Protein AF-A0A2L2WXS7-F1 (afdb_monomer)

Structure (mmCIF, N/CA/C/O backbone):
data_AF-A0A2L2WXS7-F1
#
_entry.id   AF-A0A2L2WXS7-F1
#
loop_
_atom_site.group_PDB
_atom_site.id
_atom_site.type_symbol
_atom_site.label_atom_id
_atom_site.label_alt_id
_atom_site.label_comp_id
_atom_site.label_asym_id
_atom_site.label_entity_id
_atom_site.label_seq_id
_atom_site.pdbx_PDB_ins_code
_atom_site.Cartn_x
_atom_site.Cartn_y
_atom_site.Cartn_z
_atom_site.occupancy
_atom_site.B_iso_or_equiv
_atom_site.auth_seq_id
_atom_site.auth_comp_id
_atom_site.auth_asym_id
_atom_site.auth_atom_id
_atom_site.pdbx_PDB_model_num
ATOM 1 N N . SER A 1 1 ? -1.461 52.275 8.601 1.00 84.50 1 SER A N 1
ATOM 2 C CA . SER A 1 1 ? -0.611 53.035 7.666 1.00 84.50 1 SER A CA 1
ATOM 3 C C . SER A 1 1 ? -0.226 52.176 6.477 1.00 84.50 1 SER A C 1
ATOM 5 O O . SER A 1 1 ? -0.317 50.954 6.578 1.00 84.50 1 SER A O 1
ATOM 7 N N . LEU A 1 2 ? 0.173 52.799 5.366 1.00 85.69 2 LEU A N 1
ATOM 8 C CA . LEU A 1 2 ? 0.589 52.115 4.136 1.00 85.69 2 LEU A CA 1
ATOM 9 C C . LEU A 1 2 ? 1.758 51.145 4.378 1.00 85.69 2 LEU A C 1
ATOM 11 O O . LEU A 1 2 ? 1.776 50.058 3.807 1.00 85.69 2 LEU A O 1
ATOM 15 N N . GLU A 1 3 ? 2.682 51.483 5.282 1.00 87.94 3 GLU A N 1
ATOM 16 C CA . GLU A 1 3 ? 3.842 50.640 5.587 1.00 87.94 3 GLU A CA 1
ATOM 17 C C . GLU A 1 3 ? 3.427 49.289 6.181 1.00 87.94 3 GLU A C 1
ATOM 19 O O . GLU A 1 3 ? 3.963 48.252 5.804 1.00 87.94 3 GLU A O 1
ATOM 24 N N . SER A 1 4 ? 2.410 49.271 7.051 1.00 86.81 4 SER A N 1
ATOM 25 C CA . SER A 1 4 ? 1.896 48.025 7.635 1.00 86.81 4 SER A CA 1
ATOM 26 C C . SER A 1 4 ? 1.285 47.099 6.584 1.00 86.81 4 SER A C 1
ATOM 28 O O . SER A 1 4 ? 1.380 45.882 6.725 1.00 86.81 4 SER A O 1
ATOM 30 N N . LEU A 1 5 ? 0.667 47.658 5.537 1.00 90.88 5 LEU A N 1
ATOM 31 C CA . LEU A 1 5 ? 0.127 46.873 4.429 1.00 90.88 5 LEU A CA 1
ATOM 32 C C . LEU A 1 5 ? 1.261 46.296 3.574 1.00 90.88 5 LEU A C 1
ATOM 34 O O . LEU A 1 5 ? 1.226 45.120 3.228 1.00 90.88 5 LEU A O 1
ATOM 38 N N . MET A 1 6 ? 2.295 47.091 3.286 1.00 91.25 6 MET A N 1
ATOM 39 C CA . MET A 1 6 ? 3.469 46.616 2.550 1.00 91.25 6 MET A CA 1
ATOM 40 C C . MET A 1 6 ? 4.210 45.499 3.295 1.00 91.25 6 MET A C 1
ATOM 42 O O . MET A 1 6 ? 4.543 44.484 2.687 1.00 91.25 6 MET A O 1
ATOM 46 N N . PHE A 1 7 ? 4.416 45.638 4.608 1.00 93.12 7 PHE A N 1
ATOM 47 C CA . PHE A 1 7 ? 5.035 44.582 5.413 1.00 93.12 7 PHE A CA 1
ATOM 48 C C . PHE A 1 7 ? 4.185 43.314 5.459 1.00 93.12 7 PHE A C 1
ATOM 50 O O . PHE A 1 7 ? 4.733 42.217 5.375 1.00 93.12 7 PHE A O 1
ATOM 57 N N . TYR A 1 8 ? 2.857 43.447 5.518 1.00 94.94 8 TYR A N 1
ATOM 58 C CA . TYR A 1 8 ? 1.959 42.297 5.457 1.00 94.94 8 TYR A CA 1
ATOM 59 C C . TYR A 1 8 ? 2.051 41.555 4.116 1.00 94.94 8 TYR A C 1
ATOM 61 O O . TYR A 1 8 ? 2.125 40.326 4.099 1.00 94.94 8 TYR A O 1
ATOM 69 N N . VAL A 1 9 ? 2.100 42.283 2.994 1.00 94.44 9 VAL A N 1
ATOM 70 C CA . VAL A 1 9 ? 2.246 41.683 1.656 1.00 94.44 9 VAL A CA 1
ATOM 71 C C . VAL A 1 9 ? 3.575 40.937 1.540 1.00 94.44 9 VAL A C 1
ATOM 73 O O . VAL A 1 9 ? 3.582 39.776 1.140 1.00 94.44 9 VAL A O 1
ATOM 76 N N . VAL A 1 10 ? 4.687 41.556 1.950 1.00 95.62 10 VAL A N 1
ATOM 77 C CA . VAL A 1 10 ? 6.013 40.916 1.904 1.00 95.62 10 VAL A CA 1
ATOM 78 C C . VAL A 1 10 ? 6.057 39.670 2.792 1.00 95.62 10 VAL A C 1
ATOM 80 O O . VAL A 1 10 ? 6.507 38.621 2.336 1.00 95.62 10 VAL A O 1
ATOM 83 N N . ALA A 1 11 ? 5.535 39.745 4.020 1.00 95.31 11 ALA A N 1
ATOM 84 C CA . ALA A 1 11 ? 5.454 38.593 4.918 1.00 95.31 11 ALA A CA 1
ATOM 85 C C . ALA A 1 11 ? 4.599 37.458 4.327 1.00 95.31 11 ALA A C 1
ATOM 87 O O . ALA A 1 11 ? 4.988 36.295 4.399 1.00 95.31 11 ALA A O 1
ATOM 88 N N . SER A 1 12 ? 3.478 37.791 3.679 1.00 93.88 12 SER A N 1
ATOM 89 C CA . SER A 1 12 ? 2.612 36.807 3.016 1.00 93.88 12 SER A CA 1
ATOM 90 C C . SER A 1 12 ? 3.307 36.135 1.826 1.00 93.88 12 SER A C 1
ATOM 92 O O . SER A 1 12 ? 3.167 34.929 1.640 1.00 93.88 12 SER A O 1
ATOM 94 N N . CYS A 1 13 ? 4.092 36.881 1.040 1.00 96.38 13 CYS A N 1
ATOM 95 C CA . CYS A 1 13 ? 4.891 36.316 -0.050 1.00 96.38 13 CYS A CA 1
ATOM 96 C C . CYS A 1 13 ? 5.991 35.375 0.463 1.00 96.38 13 C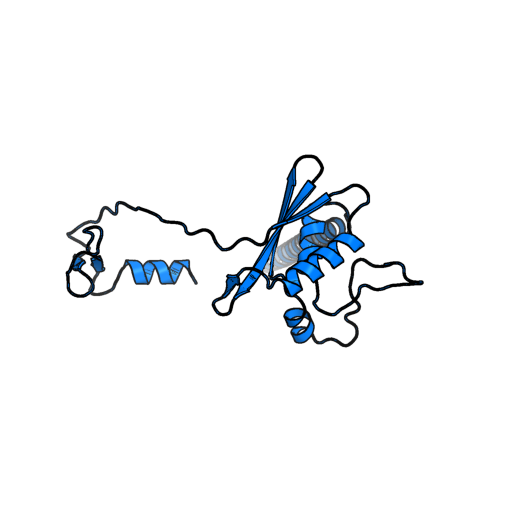YS A C 1
ATOM 98 O O . CYS A 1 13 ? 6.198 34.317 -0.128 1.00 96.38 13 CYS A O 1
ATOM 100 N N . ILE A 1 14 ? 6.672 35.737 1.558 1.00 96.56 14 ILE A N 1
ATOM 101 C CA . ILE A 1 14 ? 7.695 34.885 2.187 1.00 96.56 14 ILE A CA 1
ATOM 102 C C . ILE A 1 14 ? 7.056 33.594 2.705 1.00 96.56 14 ILE A C 1
ATOM 104 O O . ILE A 1 14 ? 7.530 32.509 2.385 1.00 96.56 14 ILE A O 1
ATOM 108 N N . TRP A 1 15 ? 5.930 33.699 3.412 1.00 97.44 15 TRP A N 1
ATOM 109 C CA . TRP A 1 15 ? 5.196 32.532 3.898 1.00 97.44 15 TRP A CA 1
ATOM 110 C C . TRP A 1 15 ? 4.725 31.616 2.759 1.00 97.44 15 TRP A C 1
ATOM 112 O O . TRP A 1 15 ? 4.844 30.396 2.848 1.00 97.44 15 TRP A O 1
ATOM 122 N N . LEU A 1 16 ? 4.226 32.186 1.655 1.00 97.12 16 LEU A N 1
ATOM 123 C CA . LEU A 1 16 ? 3.826 31.404 0.483 1.00 97.12 16 LEU A CA 1
ATOM 124 C C . LEU A 1 16 ? 5.017 30.655 -0.135 1.00 97.12 16 LEU A C 1
ATOM 126 O O . LEU A 1 16 ? 4.869 29.502 -0.538 1.00 97.12 16 LEU A O 1
ATOM 130 N N . LEU A 1 17 ? 6.192 31.288 -0.195 1.00 96.81 17 LEU A N 1
ATOM 131 C CA . LEU A 1 17 ? 7.416 30.658 -0.687 1.00 96.81 17 LEU A CA 1
ATOM 132 C C . LEU A 1 17 ? 7.857 29.499 0.221 1.00 96.81 17 LEU A C 1
ATOM 134 O O . LEU A 1 17 ? 8.188 28.430 -0.286 1.00 96.81 17 LEU A O 1
ATOM 138 N N . GLU A 1 18 ? 7.810 29.680 1.543 1.00 96.75 18 GLU A N 1
ATOM 139 C CA . GLU A 1 18 ? 8.075 28.607 2.513 1.00 96.75 18 GLU A CA 1
ATOM 140 C C . GLU A 1 18 ? 7.119 27.428 2.300 1.00 96.75 18 GLU A C 1
ATOM 142 O O . GLU A 1 18 ? 7.561 26.286 2.188 1.00 96.75 18 GLU A O 1
ATOM 147 N N . LYS A 1 19 ? 5.819 27.699 2.122 1.00 97.31 19 LYS A N 1
ATOM 148 C CA . LYS A 1 19 ? 4.820 26.658 1.841 1.00 97.31 19 LYS A CA 1
ATOM 149 C C . LYS A 1 19 ? 5.062 25.932 0.520 1.00 97.31 19 LYS A C 1
ATOM 151 O O . LYS A 1 19 ? 4.820 24.728 0.433 1.00 97.31 19 LYS A O 1
ATOM 156 N N . LEU A 1 20 ? 5.546 26.633 -0.504 1.00 96.69 20 LEU A N 1
ATOM 157 C CA . LEU A 1 20 ? 5.909 26.013 -1.777 1.00 96.69 20 LEU A CA 1
ATOM 158 C C . LEU A 1 20 ? 7.118 25.080 -1.619 1.00 96.69 20 LEU A C 1
ATOM 160 O O . LEU A 1 20 ? 7.126 2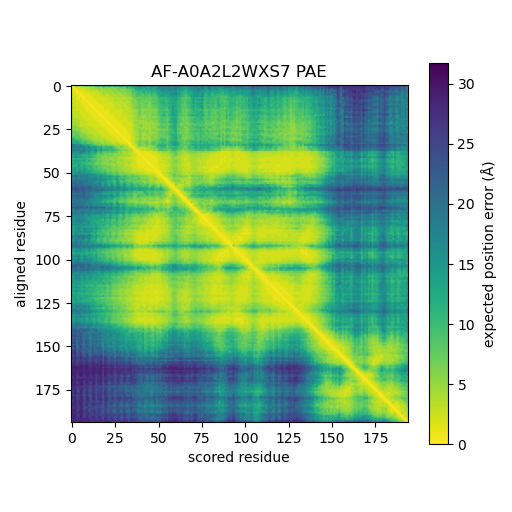4.000 -2.207 1.00 96.69 20 LEU A O 1
ATOM 164 N N . PHE A 1 21 ? 8.114 25.462 -0.813 1.00 96.88 21 PHE A N 1
ATOM 165 C CA . PHE A 1 21 ? 9.270 24.610 -0.527 1.00 96.88 21 PHE A CA 1
ATOM 166 C C . PHE A 1 21 ? 8.916 23.397 0.332 1.00 96.88 21 PHE A C 1
ATOM 168 O O . PHE A 1 21 ? 9.389 22.305 0.018 1.00 96.88 21 PHE A O 1
ATOM 175 N N . ASP A 1 22 ? 8.057 23.560 1.345 1.00 95.44 22 ASP A N 1
ATOM 176 C CA . ASP A 1 22 ? 7.503 22.442 2.120 1.00 95.44 22 ASP A CA 1
ATOM 177 C C . ASP A 1 22 ? 6.866 21.418 1.167 1.00 95.44 22 ASP A C 1
ATOM 179 O O . ASP A 1 22 ? 7.228 20.241 1.165 1.00 95.44 22 ASP A O 1
ATOM 183 N N . ARG A 1 23 ? 5.995 21.892 0.265 1.00 95.50 23 ARG A N 1
ATOM 184 C CA . ARG A 1 23 ? 5.326 21.035 -0.718 1.00 95.50 23 ARG A CA 1
ATOM 185 C C . ARG A 1 23 ? 6.297 20.395 -1.708 1.00 95.50 23 ARG A C 1
ATOM 187 O O . ARG A 1 23 ? 6.165 19.217 -2.023 1.00 95.50 23 ARG A O 1
ATOM 194 N N . HIS A 1 24 ? 7.271 21.146 -2.215 1.00 95.38 24 HIS A N 1
ATOM 195 C CA . HIS A 1 24 ? 8.266 20.595 -3.132 1.00 95.38 24 HIS A CA 1
ATOM 196 C C . HIS A 1 24 ? 9.089 19.491 -2.463 1.00 95.38 24 HIS A C 1
ATOM 198 O O . HIS A 1 24 ? 9.350 18.458 -3.077 1.00 95.38 24 HIS A O 1
ATOM 204 N N . ARG A 1 25 ? 9.467 19.685 -1.195 1.00 95.56 25 ARG A N 1
ATOM 205 C CA . ARG A 1 25 ? 10.166 18.669 -0.414 1.00 95.56 25 ARG A CA 1
ATOM 206 C C . ARG A 1 25 ? 9.308 17.418 -0.246 1.00 95.56 25 ARG A C 1
ATOM 208 O O . ARG A 1 25 ? 9.809 16.333 -0.515 1.00 95.56 25 ARG A O 1
ATOM 215 N N . GLU A 1 26 ? 8.031 17.566 0.103 1.00 94.19 26 GLU A N 1
ATOM 216 C CA . GLU A 1 26 ? 7.087 16.440 0.168 1.00 94.19 26 GLU A CA 1
ATOM 217 C C . GLU A 1 26 ? 6.990 15.689 -1.171 1.00 94.19 26 GLU A C 1
ATOM 219 O O . GLU A 1 26 ? 7.022 14.460 -1.198 1.00 94.19 26 GLU A O 1
ATOM 224 N N . GLU A 1 27 ? 6.917 16.405 -2.298 1.00 92.12 27 GLU A N 1
ATOM 225 C CA . GLU A 1 27 ? 6.867 15.797 -3.633 1.00 92.12 27 GLU A CA 1
ATOM 226 C C . GLU A 1 27 ? 8.163 15.052 -3.991 1.00 92.12 27 GLU A C 1
ATOM 228 O O . GLU A 1 27 ? 8.111 13.973 -4.588 1.00 92.12 27 GLU A O 1
ATOM 233 N N . VAL A 1 28 ? 9.326 15.608 -3.641 1.00 92.25 28 VAL A N 1
ATOM 234 C CA . VAL A 1 28 ? 10.631 14.967 -3.857 1.00 92.25 28 VAL A CA 1
ATOM 235 C C . VAL A 1 28 ? 10.772 13.731 -2.981 1.00 92.25 28 VAL A C 1
ATOM 237 O O . VAL A 1 28 ? 11.127 12.672 -3.501 1.00 92.25 28 VAL A O 1
ATOM 240 N N . ASP A 1 29 ? 10.442 13.840 -1.694 1.00 88.25 29 ASP A N 1
ATOM 241 C CA . ASP A 1 29 ? 10.475 12.720 -0.761 1.00 88.25 29 ASP A CA 1
ATOM 242 C C . ASP A 1 29 ? 9.559 11.608 -1.273 1.00 88.25 29 ASP A C 1
ATOM 244 O O . ASP A 1 29 ? 10.035 10.493 -1.452 1.00 88.25 29 ASP A O 1
ATOM 248 N N . ALA A 1 30 ? 8.314 11.913 -1.667 1.00 84.44 30 ALA A N 1
ATOM 249 C CA . ALA A 1 30 ? 7.379 10.942 -2.242 1.00 84.44 30 ALA A CA 1
ATOM 250 C C . ALA A 1 30 ? 7.914 10.255 -3.513 1.00 84.44 30 ALA A C 1
ATOM 252 O O . ALA A 1 30 ? 7.716 9.050 -3.693 1.00 84.44 30 ALA A O 1
ATOM 253 N N . ARG A 1 31 ? 8.613 10.987 -4.392 1.00 83.25 31 ARG A N 1
ATOM 254 C CA . ARG A 1 31 ? 9.248 10.415 -5.593 1.00 83.25 31 ARG A CA 1
ATOM 255 C C . ARG A 1 31 ? 10.414 9.501 -5.240 1.00 83.25 31 ARG A C 1
ATOM 257 O O . ARG A 1 31 ? 10.479 8.398 -5.772 1.00 83.25 31 ARG A O 1
ATOM 264 N N . ILE A 1 32 ? 11.307 9.921 -4.344 1.00 83.31 32 ILE A N 1
ATOM 265 C CA . ILE A 1 32 ? 12.421 9.088 -3.854 1.00 83.31 32 ILE A CA 1
ATOM 266 C C . ILE A 1 32 ? 11.869 7.806 -3.233 1.00 83.31 32 ILE A C 1
ATOM 268 O O . ILE A 1 32 ? 12.353 6.704 -3.490 1.00 83.31 32 ILE A O 1
ATOM 272 N N . ASP A 1 33 ? 10.809 7.955 -2.455 1.00 75.25 33 ASP A N 1
ATOM 273 C CA . ASP A 1 33 ? 10.139 6.868 -1.779 1.00 75.25 33 ASP A CA 1
ATOM 274 C C . ASP A 1 33 ? 9.425 5.916 -2.744 1.00 75.25 33 ASP A C 1
ATOM 276 O O . ASP A 1 33 ? 9.315 4.729 -2.442 1.00 75.25 33 ASP A O 1
ATOM 280 N N . ALA A 1 34 ? 8.926 6.398 -3.882 1.00 74.31 34 ALA A N 1
ATOM 281 C CA . ALA A 1 34 ? 8.393 5.558 -4.956 1.00 74.31 34 ALA A CA 1
ATOM 282 C C . ALA A 1 34 ? 9.506 4.860 -5.759 1.00 74.31 34 ALA A C 1
ATOM 284 O O . ALA A 1 34 ? 9.307 3.750 -6.249 1.00 74.31 34 ALA A O 1
ATOM 285 N N . LEU A 1 35 ? 10.675 5.497 -5.866 1.00 72.81 35 LEU A N 1
ATOM 286 C CA . LEU A 1 35 ? 11.845 4.985 -6.578 1.00 72.81 35 LEU A CA 1
ATOM 287 C C . LEU A 1 35 ? 12.644 3.953 -5.786 1.00 72.81 35 LEU A C 1
ATOM 289 O O . LEU A 1 35 ? 13.532 3.347 -6.372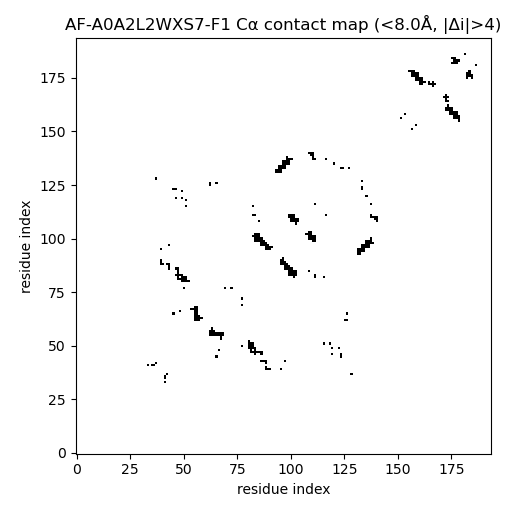 1.00 72.81 35 LEU A O 1
ATOM 293 N N . ARG A 1 36 ? 12.382 3.751 -4.488 1.00 78.44 36 ARG A N 1
ATOM 294 C CA . ARG A 1 36 ? 13.072 2.728 -3.691 1.00 78.44 36 ARG A CA 1
ATOM 295 C C . ARG A 1 36 ? 12.419 1.356 -3.929 1.00 78.44 36 ARG A C 1
ATOM 297 O O . ARG A 1 36 ? 11.370 1.089 -3.326 1.00 78.44 36 ARG A O 1
ATOM 304 N N . PRO A 1 37 ? 13.005 0.479 -4.771 1.00 78.88 37 PRO A N 1
ATOM 305 C CA . PRO A 1 37 ? 12.510 -0.883 -4.911 1.00 78.88 37 PRO A CA 1
ATOM 306 C C . PRO A 1 37 ? 12.707 -1.652 -3.598 1.00 78.88 37 PRO A C 1
ATOM 308 O O . PRO A 1 37 ? 13.395 -1.189 -2.684 1.00 78.88 37 PRO A O 1
ATOM 311 N N . HIS A 1 38 ? 12.101 -2.835 -3.505 1.00 81.31 38 HIS A N 1
ATOM 312 C CA . HIS A 1 38 ? 12.337 -3.784 -2.405 1.00 81.31 38 HIS A CA 1
ATOM 313 C C . HIS A 1 38 ? 11.831 -3.326 -1.028 1.00 81.31 38 HIS A C 1
ATOM 315 O O . HIS A 1 38 ? 12.240 -3.851 0.003 1.00 81.31 38 HIS A O 1
ATOM 321 N N . THR A 1 39 ? 10.919 -2.352 -0.982 1.00 87.69 39 THR A N 1
ATOM 322 C CA . THR A 1 39 ? 10.217 -1.977 0.253 1.00 87.69 39 THR A CA 1
ATOM 323 C C . THR A 1 39 ? 8.830 -2.612 0.309 1.00 87.69 39 THR A C 1
ATOM 325 O O . THR A 1 39 ? 8.207 -2.869 -0.721 1.00 87.69 39 THR A O 1
ATOM 328 N N . LEU A 1 40 ? 8.277 -2.798 1.512 1.00 90.25 40 LEU A N 1
ATOM 329 C CA . LEU A 1 40 ? 6.887 -3.249 1.674 1.00 90.25 40 LEU A CA 1
ATOM 330 C C . LEU A 1 40 ? 5.895 -2.337 0.943 1.00 90.25 40 LEU A C 1
ATOM 332 O O . LEU A 1 40 ? 4.971 -2.812 0.283 1.00 90.25 40 LEU A O 1
ATOM 336 N N . ARG A 1 41 ? 6.118 -1.019 0.997 1.00 89.31 41 ARG A N 1
ATOM 337 C CA . ARG A 1 41 ? 5.289 -0.041 0.283 1.00 89.31 41 ARG A CA 1
ATOM 338 C C . ARG A 1 41 ? 5.403 -0.189 -1.234 1.00 89.31 41 ARG A C 1
ATOM 340 O O . ARG A 1 41 ? 4.399 -0.036 -1.929 1.00 89.31 41 ARG A O 1
ATOM 347 N N . TRP A 1 42 ? 6.586 -0.520 -1.750 1.00 90.12 42 TRP A N 1
ATOM 348 C CA . TRP A 1 42 ? 6.765 -0.850 -3.163 1.00 90.12 42 TRP A CA 1
ATOM 349 C C . TRP A 1 42 ? 5.932 -2.080 -3.554 1.00 90.12 42 TRP A C 1
ATOM 351 O O . TRP A 1 42 ? 5.140 -1.985 -4.491 1.00 90.12 42 TRP A O 1
ATOM 361 N N . TYR A 1 43 ? 5.980 -3.171 -2.776 1.00 91.88 43 TYR A N 1
ATOM 362 C CA . TYR A 1 43 ? 5.139 -4.357 -3.015 1.00 91.88 43 TYR A CA 1
ATOM 363 C C . TYR A 1 43 ? 3.640 -4.022 -3.021 1.00 91.88 43 TYR A C 1
ATOM 365 O O . TYR A 1 43 ? 2.917 -4.459 -3.918 1.00 91.88 43 TYR A O 1
ATOM 373 N N . VAL A 1 44 ? 3.167 -3.195 -2.080 1.00 92.69 44 VAL A N 1
ATOM 374 C CA . VAL A 1 44 ? 1.772 -2.710 -2.056 1.00 92.69 44 VAL A CA 1
ATOM 375 C C . VAL A 1 44 ? 1.439 -1.924 -3.324 1.00 92.69 44 VAL A C 1
ATOM 377 O O . VAL A 1 44 ? 0.424 -2.186 -3.965 1.00 92.69 44 VAL A O 1
ATOM 380 N N . THR A 1 45 ? 2.310 -0.997 -3.722 1.00 90.69 45 THR A N 1
ATOM 381 C CA . THR A 1 45 ? 2.089 -0.124 -4.884 1.00 90.69 45 THR A CA 1
ATOM 382 C C . THR A 1 45 ? 2.003 -0.937 -6.174 1.00 90.69 45 THR A C 1
ATOM 384 O O . THR A 1 45 ? 1.115 -0.704 -6.992 1.00 90.69 45 THR A O 1
ATOM 387 N N . LYS A 1 46 ? 2.870 -1.942 -6.338 1.00 90.50 46 LYS A N 1
ATOM 388 C CA . LYS A 1 46 ? 2.837 -2.852 -7.490 1.00 90.50 46 LYS A CA 1
ATOM 389 C C . LYS A 1 46 ? 1.614 -3.759 -7.489 1.00 90.50 46 LYS A C 1
ATOM 391 O O . LYS A 1 46 ? 0.985 -3.933 -8.526 1.00 90.50 46 LYS A O 1
ATOM 396 N N . THR A 1 47 ? 1.212 -4.245 -6.317 1.00 92.56 47 THR A N 1
ATOM 397 C CA . THR A 1 47 ? -0.021 -5.029 -6.163 1.00 92.56 47 THR A CA 1
ATOM 398 C C . THR A 1 47 ? -1.256 -4.214 -6.571 1.00 92.56 47 THR A C 1
ATOM 400 O O . THR A 1 47 ? -2.109 -4.727 -7.289 1.00 92.56 47 THR A O 1
ATOM 403 N N . LEU A 1 48 ? -1.341 -2.936 -6.181 1.00 91.94 48 LEU A N 1
ATOM 404 C CA . LEU A 1 48 ? -2.428 -2.025 -6.581 1.00 91.94 48 LEU A CA 1
ATOM 405 C C . LEU A 1 48 ? -2.376 -1.640 -8.066 1.00 91.94 48 LEU A C 1
ATOM 407 O O . LEU A 1 48 ? -3.406 -1.355 -8.676 1.00 91.94 48 LEU A O 1
ATOM 411 N N . ALA A 1 49 ? -1.180 -1.620 -8.655 1.00 90.12 49 ALA A N 1
ATOM 412 C CA . ALA A 1 49 ? -0.985 -1.322 -10.068 1.00 90.12 49 ALA A CA 1
ATOM 413 C C . ALA A 1 49 ? -1.341 -2.496 -10.994 1.00 90.12 49 ALA A C 1
ATOM 415 O O . ALA A 1 49 ? -1.395 -2.290 -12.205 1.00 90.12 49 ALA A O 1
ATOM 416 N N . TYR A 1 50 ? -1.584 -3.698 -10.457 1.00 91.19 50 TYR A N 1
ATOM 417 C CA . TYR A 1 50 ? -1.940 -4.878 -11.241 1.00 91.19 50 TYR A CA 1
ATOM 418 C C . TYR A 1 50 ? -3.178 -4.628 -12.108 1.00 91.19 50 TYR A C 1
ATOM 420 O O . TYR A 1 50 ? -4.248 -4.288 -11.597 1.00 91.19 50 TYR A O 1
ATOM 428 N N . MET A 1 51 ? -3.031 -4.838 -13.418 1.00 88.62 51 MET A N 1
ATOM 429 C CA . MET A 1 51 ? -4.106 -4.695 -14.394 1.00 88.62 51 MET A CA 1
ATOM 430 C C . MET A 1 51 ? -4.427 -6.036 -15.048 1.00 88.62 51 MET A C 1
ATOM 432 O O . MET A 1 51 ? -3.554 -6.687 -15.622 1.00 88.62 51 MET A O 1
ATOM 436 N N . ARG A 1 52 ? -5.698 -6.451 -14.991 1.00 85.56 52 ARG A N 1
ATOM 437 C CA . ARG A 1 52 ? -6.136 -7.725 -15.577 1.00 85.56 52 ARG A CA 1
ATOM 438 C C . ARG A 1 52 ? -5.989 -7.700 -17.100 1.00 85.56 52 ARG A C 1
ATOM 440 O O . ARG A 1 52 ? -6.447 -6.770 -17.759 1.00 85.56 52 ARG A O 1
ATOM 447 N N . GLY A 1 53 ? -5.409 -8.767 -17.656 1.00 81.00 53 GLY A N 1
ATOM 448 C CA . GLY A 1 53 ? -5.301 -8.967 -19.107 1.00 81.00 53 GLY A CA 1
ATOM 449 C C . GLY A 1 53 ? -4.318 -8.024 -19.806 1.00 81.00 53 GLY A C 1
ATOM 450 O O . GLY A 1 53 ? -4.396 -7.863 -21.023 1.00 81.00 53 GLY A O 1
ATOM 451 N N . LYS A 1 54 ? -3.427 -7.378 -19.049 1.00 82.06 54 LYS A N 1
ATOM 452 C CA . LYS A 1 54 ? -2.317 -6.589 -19.576 1.00 82.06 54 LYS A CA 1
ATOM 453 C C . LYS A 1 54 ? -1.011 -7.262 -19.198 1.00 82.06 54 LYS A C 1
ATOM 455 O O . LYS A 1 54 ? -0.859 -7.721 -18.069 1.00 82.06 54 LYS A O 1
ATOM 460 N N . ASP A 1 55 ? -0.086 -7.274 -20.143 1.00 78.81 55 ASP A N 1
ATOM 461 C CA . ASP A 1 55 ? 1.264 -7.763 -19.918 1.00 78.81 55 ASP A CA 1
ATOM 462 C C . ASP A 1 55 ? 2.186 -6.598 -19.566 1.00 78.81 55 ASP A C 1
ATOM 464 O O . ASP A 1 55 ? 1.960 -5.447 -19.954 1.00 78.81 55 ASP A O 1
ATOM 468 N N . LEU A 1 56 ? 3.225 -6.907 -18.796 1.00 82.19 56 LEU A N 1
ATOM 469 C CA . LEU A 1 56 ? 4.305 -5.966 -18.535 1.00 82.19 56 LEU A CA 1
ATOM 470 C C . LEU A 1 56 ? 5.090 -5.694 -19.815 1.00 82.19 56 LEU A C 1
ATOM 472 O O . LEU A 1 56 ? 5.100 -6.506 -20.739 1.00 82.19 56 LEU A O 1
ATOM 476 N N . ILE A 1 57 ? 5.780 -4.555 -19.856 1.00 80.88 57 ILE A N 1
ATOM 477 C CA . ILE A 1 57 ? 6.630 -4.228 -20.999 1.00 80.88 57 ILE A CA 1
ATOM 478 C C . ILE A 1 57 ? 7.789 -5.226 -21.038 1.00 80.88 57 ILE A C 1
ATOM 480 O O . ILE A 1 57 ? 8.647 -5.269 -20.147 1.00 80.88 57 ILE A O 1
ATOM 484 N N . MET A 1 58 ? 7.781 -6.038 -22.090 1.00 80.19 58 MET A N 1
ATOM 485 C CA . MET A 1 58 ? 8.791 -7.044 -22.365 1.00 80.19 58 MET A CA 1
ATOM 486 C C . MET A 1 58 ? 9.677 -6.597 -23.524 1.00 80.19 58 MET A C 1
ATOM 488 O O . MET A 1 58 ? 9.179 -6.143 -24.553 1.00 80.19 58 MET A O 1
ATOM 492 N N . THR A 1 59 ? 10.980 -6.809 -23.376 1.00 75.88 59 THR A N 1
ATOM 493 C CA . THR A 1 59 ? 11.955 -6.730 -24.470 1.00 75.88 59 THR A CA 1
ATOM 494 C C . THR A 1 59 ? 12.666 -8.072 -24.525 1.00 75.88 59 THR A C 1
ATOM 496 O O . THR A 1 59 ? 13.104 -8.581 -23.495 1.00 75.88 59 THR A O 1
ATOM 499 N N . ASP A 1 60 ? 12.732 -8.682 -25.709 1.00 72.81 60 ASP A N 1
ATOM 500 C CA . ASP A 1 60 ? 13.383 -9.982 -25.933 1.00 72.81 60 ASP A CA 1
ATOM 501 C C . ASP A 1 60 ? 12.870 -11.122 -25.026 1.00 72.81 60 ASP A C 1
ATOM 503 O O . ASP A 1 60 ? 13.607 -12.030 -24.647 1.00 72.81 60 ASP A O 1
ATOM 507 N N . GLY A 1 61 ? 11.583 -11.081 -24.658 1.00 69.19 61 GLY A N 1
ATOM 508 C CA . GLY A 1 61 ? 10.949 -12.078 -23.783 1.00 69.19 61 GLY A CA 1
ATOM 509 C C . GLY A 1 61 ? 11.297 -11.937 -22.297 1.00 69.19 61 GLY A C 1
ATOM 510 O O . GLY A 1 61 ? 10.861 -12.756 -21.487 1.00 69.19 61 GLY A O 1
ATOM 511 N N . VAL A 1 62 ? 12.046 -10.896 -21.926 1.00 69.75 62 VAL A N 1
ATOM 512 C CA . VAL A 1 62 ? 12.373 -10.550 -20.542 1.00 69.75 62 VAL A CA 1
ATOM 513 C C . VAL A 1 62 ? 11.539 -9.345 -20.122 1.00 69.75 62 VAL A C 1
ATOM 515 O O . VAL A 1 62 ? 11.362 -8.395 -20.883 1.00 69.75 62 VAL A O 1
ATOM 518 N N . VAL A 1 63 ? 11.015 -9.376 -18.897 1.00 74.06 63 VAL A N 1
ATOM 519 C CA . VAL A 1 63 ? 10.327 -8.227 -18.297 1.00 74.06 63 VAL A CA 1
ATOM 520 C C . VAL A 1 63 ? 11.361 -7.131 -18.044 1.00 74.06 63 VAL A C 1
ATOM 522 O O . VAL A 1 63 ? 12.241 -7.292 -17.202 1.00 74.06 63 VAL A O 1
ATOM 525 N N . VAL A 1 64 ? 11.273 -6.030 -18.793 1.00 72.38 64 VAL A N 1
ATOM 526 C CA . VAL A 1 64 ? 12.215 -4.900 -18.687 1.00 72.38 64 VAL A CA 1
ATOM 527 C C . VAL A 1 64 ? 11.684 -3.812 -17.765 1.00 72.38 64 VAL A C 1
ATOM 529 O O . VAL A 1 64 ? 12.464 -3.062 -17.180 1.00 72.38 64 VAL A O 1
ATOM 532 N N . ALA A 1 65 ? 10.363 -3.739 -17.604 1.00 75.88 65 ALA A N 1
ATOM 533 C CA . ALA A 1 65 ? 9.726 -2.753 -16.754 1.00 75.88 65 ALA A CA 1
ATOM 534 C C . ALA A 1 65 ? 8.728 -3.376 -15.779 1.00 75.88 65 ALA A C 1
ATOM 536 O O . ALA A 1 65 ? 8.006 -4.320 -16.090 1.00 75.88 65 ALA A O 1
ATOM 537 N N . ASP A 1 66 ? 8.638 -2.760 -14.606 1.00 72.06 66 ASP A N 1
ATOM 538 C CA . ASP A 1 66 ? 7.692 -3.078 -13.539 1.00 72.06 66 ASP A CA 1
ATOM 539 C C . ASP A 1 66 ? 6.395 -2.240 -13.640 1.00 72.06 66 ASP A C 1
ATOM 541 O O . ASP A 1 66 ? 5.687 -2.038 -12.644 1.00 72.06 66 ASP A O 1
ATOM 545 N N . TYR A 1 67 ? 6.104 -1.718 -14.836 1.00 78.56 67 TYR A N 1
ATOM 546 C CA . TYR A 1 67 ? 4.914 -0.943 -15.173 1.00 78.56 67 TYR A CA 1
ATOM 547 C C . TYR A 1 67 ? 4.315 -1.398 -16.508 1.00 78.56 67 TYR A C 1
ATOM 549 O O . TYR A 1 67 ? 4.959 -2.063 -17.321 1.00 78.56 67 TYR A O 1
ATOM 557 N N . TYR A 1 68 ? 3.050 -1.043 -16.708 1.00 81.56 68 TYR A N 1
ATOM 558 C CA . TYR A 1 68 ? 2.285 -1.367 -17.905 1.00 81.56 68 TYR A CA 1
ATOM 559 C C . TYR A 1 68 ? 2.308 -0.206 -18.890 1.00 81.56 68 TYR A C 1
ATOM 561 O O . TYR A 1 68 ? 2.319 0.957 -18.479 1.00 81.56 68 TYR A O 1
ATOM 569 N N . ASP A 1 69 ? 2.223 -0.522 -20.178 1.00 78.44 69 ASP A N 1
ATOM 570 C CA . ASP A 1 69 ? 1.955 0.488 -21.191 1.00 78.44 69 ASP A CA 1
ATOM 571 C C . ASP A 1 69 ? 0.483 0.927 -21.117 1.00 78.44 69 ASP A C 1
ATOM 573 O O . ASP A 1 69 ? -0.442 0.155 -21.383 1.00 78.44 69 ASP A O 1
ATOM 577 N N . THR A 1 70 ? 0.270 2.174 -20.700 1.00 78.56 70 THR A N 1
ATOM 578 C CA . THR A 1 70 ? -1.046 2.821 -20.646 1.00 78.56 70 THR A CA 1
ATOM 579 C C . THR A 1 70 ? -1.264 3.794 -21.803 1.00 78.56 70 THR A C 1
ATOM 581 O O . THR A 1 70 ? -2.284 4.491 -21.823 1.00 78.56 70 THR A O 1
ATOM 584 N N . SER A 1 71 ? -0.346 3.858 -22.776 1.00 70.69 71 SER A N 1
ATOM 585 C CA . SER A 1 71 ? -0.495 4.723 -23.942 1.00 70.69 71 SER A CA 1
ATOM 586 C C . SER A 1 71 ? -1.721 4.286 -24.761 1.00 70.69 71 SER A C 1
ATOM 588 O O . SER A 1 71 ? -1.780 3.209 -25.345 1.00 70.69 71 SER A O 1
ATOM 590 N N . GLY A 1 72 ? -2.777 5.104 -24.719 1.00 72.69 72 GLY A N 1
ATOM 591 C CA . GLY A 1 72 ? -4.050 4.835 -25.400 1.00 72.69 72 GLY A CA 1
ATOM 592 C C . GLY A 1 72 ? -5.198 4.331 -24.517 1.00 72.69 72 GLY A C 1
ATOM 593 O O . GLY A 1 72 ? -6.276 4.073 -25.048 1.00 72.69 72 GLY A O 1
ATOM 594 N N . MET A 1 73 ? -5.023 4.218 -23.195 1.00 80.69 73 MET A N 1
ATOM 595 C CA . MET A 1 73 ? -6.134 3.934 -22.272 1.00 80.69 73 MET A CA 1
ATOM 596 C C . MET A 1 73 ? -6.675 5.221 -21.650 1.00 80.69 73 MET A C 1
ATOM 598 O O . MET A 1 73 ? -5.917 6.125 -21.300 1.00 80.69 73 MET A O 1
ATOM 602 N N . THR A 1 74 ? -7.995 5.297 -21.475 1.00 86.12 74 THR A N 1
ATOM 603 C CA . THR A 1 74 ? -8.593 6.362 -20.663 1.00 86.12 74 THR A CA 1
ATOM 604 C C . THR A 1 74 ? -8.381 6.069 -19.177 1.00 86.12 74 THR A C 1
ATOM 606 O O . THR A 1 74 ? -8.242 4.910 -18.778 1.00 86.12 74 THR A O 1
ATOM 609 N N . GLU A 1 75 ? -8.399 7.098 -18.326 1.00 82.81 75 GLU A N 1
ATOM 610 C CA . GLU A 1 75 ? -8.294 6.915 -16.868 1.00 82.81 75 GLU A CA 1
ATOM 611 C C . GLU A 1 75 ? -9.376 5.967 -16.325 1.00 82.81 75 GLU A C 1
ATOM 613 O O . GLU A 1 75 ? -9.111 5.149 -15.444 1.00 82.81 75 GLU A O 1
ATOM 618 N N . ALA A 1 76 ? -10.579 6.010 -16.907 1.00 83.19 76 ALA A N 1
ATOM 619 C CA . ALA A 1 76 ? -11.678 5.123 -16.544 1.00 83.19 76 ALA A CA 1
ATOM 620 C C . ALA A 1 76 ? -11.394 3.651 -16.889 1.00 83.19 76 ALA A C 1
ATOM 622 O O . ALA A 1 76 ? -11.792 2.756 -16.142 1.00 83.19 76 ALA A O 1
ATOM 623 N N . ASP A 1 77 ? -10.702 3.385 -17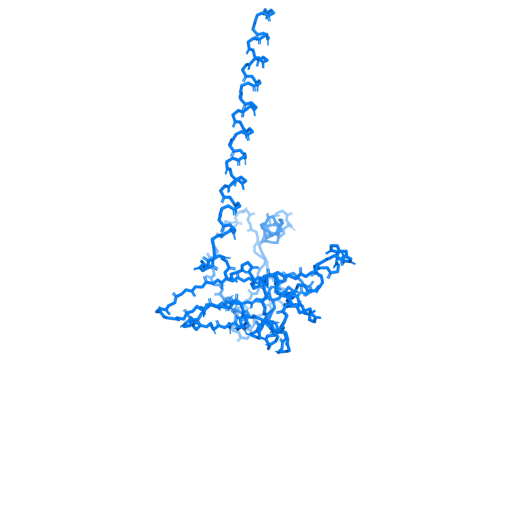.997 1.00 83.38 77 ASP A N 1
ATOM 624 C CA . ASP A 1 77 ? -10.343 2.023 -18.400 1.00 83.38 77 ASP A CA 1
ATOM 625 C C . ASP A 1 77 ? -9.199 1.468 -17.550 1.00 83.38 77 ASP A C 1
ATOM 627 O O . ASP A 1 77 ? -9.220 0.293 -17.187 1.00 83.38 77 ASP A O 1
ATOM 631 N N . ILE A 1 78 ? -8.243 2.320 -17.164 1.00 84.12 78 ILE A N 1
ATOM 632 C CA . ILE A 1 78 ? -7.172 1.963 -16.223 1.00 84.12 78 ILE A CA 1
ATOM 633 C C . ILE A 1 78 ? -7.776 1.590 -14.867 1.00 84.12 78 ILE A C 1
ATOM 635 O O . ILE A 1 78 ? -7.428 0.562 -14.285 1.00 84.12 78 ILE A O 1
ATOM 639 N N . GLU A 1 79 ? -8.721 2.389 -14.373 1.00 84.50 79 GLU A N 1
ATOM 640 C CA . GLU A 1 79 ? -9.346 2.143 -13.075 1.00 84.50 79 GLU A CA 1
ATOM 641 C C . GLU A 1 79 ? -10.197 0.865 -1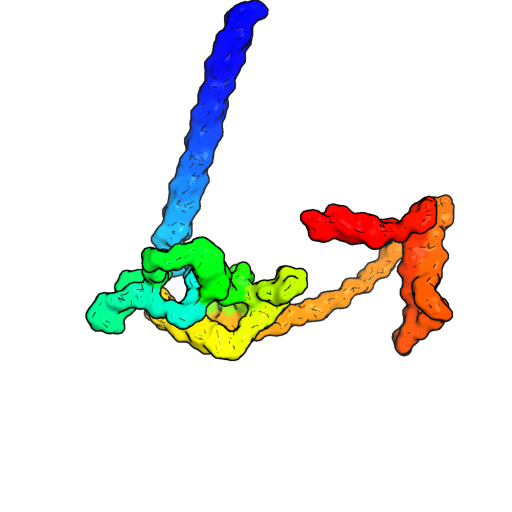3.064 1.00 84.50 79 GLU A C 1
ATOM 643 O O . GLU A 1 79 ? -10.226 0.158 -12.053 1.00 84.50 79 GLU A O 1
ATOM 648 N N . LYS A 1 80 ? -10.836 0.523 -14.191 1.00 84.19 80 LYS A N 1
ATOM 649 C CA . LYS A 1 80 ? -11.536 -0.760 -14.377 1.00 84.19 80 LYS A CA 1
ATOM 650 C C . LYS A 1 80 ? -10.578 -1.943 -14.497 1.00 84.19 80 LYS A C 1
ATOM 652 O O . LYS A 1 80 ? -10.896 -3.024 -14.011 1.00 84.19 80 LYS A O 1
ATOM 657 N N . ALA A 1 81 ? -9.429 -1.754 -15.142 1.00 85.94 81 ALA A N 1
ATOM 658 C CA . ALA A 1 81 ? -8.427 -2.803 -15.298 1.00 85.94 81 ALA A CA 1
ATOM 659 C C . ALA A 1 81 ? -7.726 -3.133 -13.970 1.00 85.94 81 ALA A C 1
ATOM 661 O O . ALA A 1 81 ? -7.340 -4.284 -13.757 1.00 85.94 81 ALA A O 1
ATOM 662 N N . ARG A 1 82 ? -7.590 -2.149 -13.067 1.00 90.00 82 ARG A N 1
ATOM 663 C CA . ARG A 1 82 ? -7.044 -2.331 -11.713 1.00 90.00 82 ARG A CA 1
ATOM 664 C C . ARG A 1 82 ? -8.017 -3.080 -10.809 1.00 90.00 82 ARG A C 1
ATOM 666 O O . ARG A 1 82 ? -8.934 -2.486 -10.240 1.00 90.00 82 ARG A O 1
ATOM 673 N N . VAL A 1 83 ? -7.779 -4.376 -10.641 1.00 90.06 83 VAL A N 1
ATOM 674 C CA . VAL A 1 83 ? -8.661 -5.259 -9.860 1.00 90.06 83 VAL A CA 1
ATOM 675 C C . VAL A 1 83 ? -8.477 -5.079 -8.351 1.00 90.06 83 VAL A C 1
ATOM 677 O O . VAL A 1 83 ? -9.451 -5.080 -7.597 1.00 90.06 83 VAL A O 1
ATOM 680 N N . VAL A 1 84 ? -7.236 -4.910 -7.891 1.00 91.56 84 VAL A N 1
ATOM 681 C CA . VAL A 1 84 ? -6.931 -4.756 -6.463 1.00 91.56 84 VAL A CA 1
ATOM 682 C C . VAL A 1 84 ? -7.196 -3.311 -6.048 1.00 91.56 84 VAL A C 1
ATOM 684 O O . VAL A 1 84 ? -6.608 -2.388 -6.606 1.00 91.56 84 VAL A O 1
ATOM 687 N N . LYS A 1 85 ? -8.064 -3.107 -5.051 1.00 92.00 85 LYS A N 1
ATOM 688 C CA . LYS A 1 85 ? -8.368 -1.769 -4.506 1.00 92.00 85 LYS A CA 1
ATOM 689 C C . LYS A 1 85 ? -7.774 -1.545 -3.126 1.00 92.00 85 LYS A C 1
ATOM 691 O O . LYS A 1 85 ? -7.440 -0.418 -2.780 1.00 92.00 85 LYS A O 1
ATOM 696 N N . TYR A 1 86 ? -7.600 -2.620 -2.369 1.00 91.81 86 TYR A N 1
ATOM 697 C CA . TYR A 1 86 ? -6.990 -2.588 -1.051 1.00 91.81 86 TYR A CA 1
ATOM 698 C C . TYR A 1 86 ? -5.844 -3.588 -1.019 1.00 91.81 86 TYR A C 1
ATOM 700 O O . TYR A 1 86 ? -6.015 -4.743 -1.412 1.00 91.81 86 TYR A O 1
ATOM 708 N N . ALA A 1 87 ? -4.681 -3.139 -0.555 1.00 93.44 87 ALA A N 1
ATOM 709 C CA . ALA A 1 87 ? -3.516 -3.986 -0.377 1.00 93.44 87 ALA A CA 1
ATOM 710 C C . ALA A 1 87 ? -2.716 -3.538 0.846 1.00 93.44 87 ALA A C 1
ATOM 712 O O . ALA A 1 87 ? -2.507 -2.344 1.060 1.00 93.44 87 ALA A O 1
ATOM 713 N N . VAL A 1 88 ? -2.253 -4.505 1.630 1.00 93.62 88 VAL A N 1
ATOM 714 C CA . VAL A 1 88 ? -1.366 -4.287 2.776 1.00 93.62 88 VAL A CA 1
ATOM 715 C C . VAL A 1 88 ? -0.285 -5.353 2.739 1.00 93.62 88 VAL A C 1
ATOM 717 O O . VAL A 1 88 ? -0.598 -6.529 2.560 1.00 93.62 88 VAL A O 1
ATOM 720 N N . ALA A 1 89 ? 0.973 -4.947 2.908 1.00 94.19 89 ALA A N 1
ATOM 721 C CA . ALA A 1 89 ? 2.105 -5.860 2.954 1.00 94.19 89 ALA A CA 1
ATOM 722 C C . ALA A 1 89 ? 2.742 -5.881 4.346 1.00 94.19 89 ALA A C 1
ATOM 724 O O . ALA A 1 89 ? 2.947 -4.834 4.961 1.00 94.19 89 ALA A O 1
ATOM 725 N N . THR A 1 90 ? 3.083 -7.077 4.807 1.00 94.19 90 THR A N 1
ATOM 726 C CA . THR A 1 90 ? 3.843 -7.339 6.032 1.00 94.19 90 THR A CA 1
ATOM 727 C C . THR A 1 90 ? 4.921 -8.368 5.729 1.00 94.19 90 THR A C 1
ATOM 729 O O . THR A 1 90 ? 4.743 -9.207 4.851 1.00 94.19 90 THR A O 1
ATOM 732 N N . GLU A 1 91 ? 6.027 -8.343 6.454 1.00 92.69 91 GLU A N 1
ATOM 733 C CA . GLU A 1 91 ? 7.109 -9.317 6.300 1.00 92.69 91 GLU A CA 1
ATOM 734 C C . GLU A 1 91 ? 7.247 -10.142 7.571 1.00 92.69 91 GLU A C 1
ATOM 736 O O . GLU A 1 91 ? 7.149 -9.608 8.675 1.00 92.69 91 GLU A O 1
ATOM 741 N N . ASP A 1 92 ? 7.475 -11.439 7.396 1.00 91.88 92 ASP A N 1
ATOM 742 C CA . ASP A 1 92 ? 7.961 -12.309 8.458 1.00 91.88 92 ASP A CA 1
ATOM 743 C C . ASP A 1 92 ? 9.049 -13.240 7.902 1.00 91.88 92 ASP A C 1
ATOM 745 O O . ASP A 1 92 ? 8.859 -13.945 6.904 1.00 91.88 92 ASP A O 1
ATOM 749 N N . ASN A 1 93 ? 1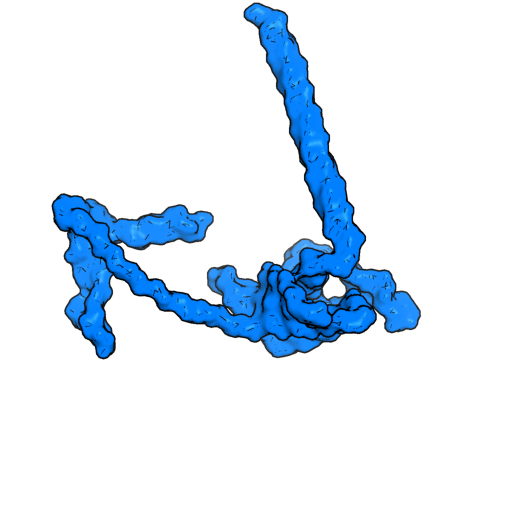0.209 -13.230 8.562 1.00 86.38 93 ASN A N 1
ATOM 750 C CA . ASN A 1 93 ? 11.422 -13.962 8.199 1.00 86.38 93 ASN A CA 1
ATOM 751 C C . ASN A 1 93 ? 11.903 -13.745 6.750 1.00 86.38 93 ASN A C 1
ATOM 753 O O . ASN A 1 93 ? 12.694 -12.851 6.485 1.00 86.38 93 ASN A O 1
ATOM 757 N N . THR A 1 94 ? 11.484 -14.614 5.827 1.00 85.75 94 THR A N 1
ATOM 758 C CA . THR A 1 94 ? 11.891 -14.623 4.404 1.00 85.75 94 THR A CA 1
ATOM 759 C C . THR A 1 94 ? 10.693 -14.498 3.460 1.00 85.75 94 THR A C 1
ATOM 761 O O . THR A 1 94 ? 10.821 -14.659 2.241 1.00 85.75 94 THR A O 1
ATOM 764 N N . GLN A 1 95 ? 9.508 -14.250 4.025 1.00 90.81 95 GLN A N 1
ATOM 765 C CA . GLN A 1 95 ? 8.251 -14.217 3.302 1.00 90.81 95 GLN A CA 1
ATOM 766 C C . GLN A 1 95 ? 7.550 -12.870 3.472 1.00 90.81 95 GLN A C 1
ATOM 768 O O . GLN A 1 95 ? 7.276 -12.411 4.581 1.00 90.81 95 GLN A O 1
ATOM 773 N N . VAL A 1 96 ? 7.190 -12.275 2.338 1.00 92.75 96 VAL A N 1
ATOM 774 C CA . VAL A 1 96 ? 6.320 -11.103 2.272 1.00 92.75 96 VAL A CA 1
ATOM 775 C C . VAL A 1 96 ? 4.880 -11.581 2.140 1.00 92.75 96 VAL A C 1
ATOM 777 O O . VAL A 1 96 ? 4.513 -12.269 1.186 1.00 92.75 96 VAL A O 1
ATOM 780 N N . PHE A 1 97 ? 4.050 -11.209 3.101 1.00 94.56 97 PHE A N 1
ATOM 781 C CA . PHE A 1 97 ? 2.616 -11.449 3.111 1.00 94.56 97 PHE A CA 1
ATOM 782 C C . PHE A 1 97 ? 1.912 -10.227 2.548 1.00 94.56 97 PHE A C 1
ATOM 784 O O . PHE A 1 97 ? 2.142 -9.113 3.008 1.00 94.56 97 PHE A O 1
ATOM 791 N N . ILE A 1 98 ? 1.035 -10.430 1.570 1.00 95.31 98 ILE A N 1
ATOM 792 C CA . ILE A 1 98 ? 0.263 -9.351 0.958 1.00 95.31 98 ILE A CA 1
ATOM 793 C C . ILE A 1 98 ? -1.216 -9.695 1.090 1.00 95.31 98 ILE A C 1
ATOM 795 O O . ILE A 1 98 ? -1.698 -10.617 0.433 1.00 95.31 98 ILE A O 1
ATOM 799 N N . LYS A 1 99 ? -1.933 -8.966 1.948 1.00 94.19 99 LYS A N 1
ATOM 800 C CA . LYS A 1 99 ? -3.393 -9.050 2.059 1.00 94.19 99 LYS A CA 1
ATOM 801 C C . LYS A 1 99 ? -4.018 -8.179 0.985 1.00 94.19 99 LYS A C 1
ATOM 803 O O . LYS A 1 99 ? -3.669 -7.004 0.887 1.00 94.19 99 LYS A O 1
ATOM 808 N N . VAL A 1 100 ? -4.923 -8.747 0.195 1.00 94.50 100 VAL A N 1
ATOM 809 C CA . VAL A 1 100 ? -5.556 -8.066 -0.939 1.00 94.50 100 VAL A CA 1
ATOM 810 C C . VAL A 1 100 ? -7.071 -8.156 -0.875 1.00 94.50 100 VAL A C 1
ATOM 812 O O . VAL A 1 100 ? -7.619 -9.169 -0.449 1.00 94.50 100 VAL A O 1
ATOM 815 N N . ALA A 1 101 ? -7.743 -7.102 -1.334 1.00 92.94 101 ALA A N 1
ATOM 816 C CA . ALA A 1 101 ? -9.183 -7.100 -1.549 1.00 92.94 101 ALA A CA 1
ATOM 817 C C . ALA A 1 101 ? -9.571 -6.221 -2.749 1.00 92.94 101 ALA A C 1
ATOM 819 O O . ALA A 1 101 ? -8.924 -5.216 -3.072 1.00 92.94 101 ALA A O 1
ATOM 820 N N . ALA A 1 102 ? -10.658 -6.611 -3.406 1.00 91.56 102 ALA A N 1
ATOM 821 C CA . ALA A 1 102 ? -11.359 -5.810 -4.394 1.00 91.56 102 ALA A CA 1
ATOM 822 C C . ALA A 1 102 ? -12.395 -4.918 -3.692 1.00 91.56 102 ALA A C 1
ATOM 824 O O . ALA A 1 102 ? -12.684 -5.078 -2.503 1.00 91.56 102 ALA A O 1
ATOM 825 N N . ARG A 1 103 ? -12.979 -3.975 -4.432 1.00 88.06 103 ARG A N 1
ATOM 826 C CA . ARG A 1 103 ? -14.104 -3.167 -3.949 1.00 88.06 103 ARG A CA 1
ATOM 827 C C . ARG A 1 103 ? -15.405 -3.748 -4.491 1.00 88.06 103 ARG A C 1
ATOM 829 O O . ARG A 1 103 ? -15.603 -3.774 -5.702 1.00 88.06 103 ARG A O 1
ATOM 836 N N . GLY A 1 104 ? -16.272 -4.217 -3.600 1.00 81.88 104 GLY A N 1
ATOM 837 C CA . GLY A 1 104 ? -17.606 -4.695 -3.951 1.00 81.88 104 GLY A CA 1
ATOM 838 C C . GLY A 1 104 ? -18.572 -3.553 -4.279 1.00 81.88 104 GLY A C 1
ATOM 839 O O . GLY A 1 104 ? -18.279 -2.378 -4.047 1.00 81.88 104 GLY A O 1
ATOM 840 N N . ASN A 1 105 ? -19.765 -3.907 -4.763 1.00 76.88 105 ASN A N 1
ATOM 841 C CA . ASN A 1 105 ? -20.794 -2.954 -5.210 1.00 76.88 105 ASN A CA 1
ATOM 842 C C . ASN A 1 105 ? -21.215 -1.943 -4.129 1.00 76.88 105 ASN A C 1
ATOM 844 O O . ASN A 1 105 ? -21.566 -0.811 -4.445 1.00 76.88 105 ASN A O 1
ATOM 848 N N . ASN A 1 106 ? -21.126 -2.329 -2.855 1.00 74.62 106 ASN A N 1
ATOM 849 C CA . ASN A 1 106 ? -21.503 -1.488 -1.715 1.00 74.62 106 ASN A CA 1
ATOM 850 C C . ASN A 1 106 ? -20.318 -0.666 -1.177 1.00 74.62 106 ASN A C 1
ATOM 852 O O . ASN A 1 106 ? -20.371 -0.148 -0.066 1.00 74.62 106 ASN A O 1
ATOM 856 N N . GLY A 1 107 ? -19.203 -0.618 -1.913 1.00 79.12 107 GLY A N 1
ATOM 857 C CA . GLY A 1 107 ? -17.962 0.017 -1.480 1.00 79.12 107 GLY A CA 1
ATOM 858 C C . GLY A 1 107 ? -17.169 -0.772 -0.434 1.00 79.12 107 GLY A C 1
ATOM 859 O O . GLY A 1 107 ? -16.099 -0.316 -0.046 1.00 79.12 107 GLY A O 1
ATOM 860 N N . GLN A 1 108 ? -17.658 -1.938 -0.007 1.00 83.25 108 GLN A N 1
ATOM 861 C CA . GLN A 1 108 ? -17.004 -2.780 0.995 1.00 83.25 108 GLN A CA 1
ATOM 862 C C . GLN A 1 108 ? -15.881 -3.635 0.381 1.00 83.25 108 GLN A C 1
ATOM 864 O O . GLN A 1 108 ? -16.006 -4.060 -0.775 1.00 83.25 108 GLN A O 1
ATOM 869 N N . PRO A 1 109 ? -14.806 -3.934 1.134 1.00 85.88 109 PRO A N 1
ATOM 870 C CA . PRO A 1 109 ? -13.784 -4.883 0.708 1.00 85.88 109 PRO A CA 1
ATOM 871 C C . PRO A 1 109 ? -14.405 -6.255 0.434 1.00 85.88 109 PRO A C 1
ATOM 873 O O . PRO A 1 109 ? -15.145 -6.792 1.253 1.00 85.88 109 PRO A O 1
ATOM 876 N N . THR A 1 110 ? -14.135 -6.817 -0.738 1.00 90.38 110 THR A N 1
ATOM 877 C CA . THR A 1 110 ? -14.611 -8.145 -1.147 1.00 90.38 110 THR A CA 1
ATOM 878 C C . THR A 1 110 ? -13.418 -8.967 -1.630 1.00 90.38 110 THR A C 1
ATOM 880 O O . THR A 1 110 ? -12.522 -8.399 -2.263 1.00 90.38 110 THR A O 1
ATOM 883 N N . PRO A 1 111 ? -13.375 -10.284 -1.365 1.00 91.94 111 PRO A N 1
ATOM 884 C CA . PRO A 1 111 ? -12.322 -11.138 -1.898 1.00 91.94 111 PRO A CA 1
ATOM 885 C C . PRO A 1 111 ? -12.229 -11.059 -3.424 1.00 91.94 111 PRO A C 1
ATOM 887 O O . PRO A 1 111 ? -13.241 -10.952 -4.120 1.00 91.94 111 PRO A O 1
ATOM 890 N N . LEU A 1 112 ? -11.008 -11.141 -3.950 1.00 91.50 112 LEU A N 1
ATOM 891 C CA . LEU A 1 112 ? -10.764 -11.242 -5.388 1.00 91.50 112 LEU A CA 1
ATOM 892 C C . LEU A 1 112 ? -11.313 -12.562 -5.937 1.00 91.50 112 LEU A C 1
ATOM 894 O O . LEU A 1 112 ? -11.291 -13.586 -5.245 1.00 91.50 112 LEU A O 1
ATOM 898 N N . GLN A 1 113 ? -11.738 -12.555 -7.203 1.00 92.06 113 GLN A N 1
ATOM 899 C CA . GLN A 1 113 ? -12.089 -13.791 -7.897 1.00 92.06 113 GLN A CA 1
ATOM 900 C C . GLN A 1 113 ? -10.852 -14.691 -8.077 1.00 92.06 113 GLN A C 1
ATOM 902 O O . GLN A 1 113 ? -9.731 -14.182 -8.177 1.00 92.06 113 GLN A O 1
ATOM 907 N N . PRO A 1 114 ? -11.023 -16.026 -8.151 1.00 90.62 114 PRO A N 1
ATOM 908 C CA . PRO A 1 114 ? -9.904 -16.962 -8.281 1.00 90.62 114 PRO A CA 1
ATOM 909 C C . PRO A 1 114 ? -8.990 -16.680 -9.481 1.00 90.62 114 PRO A C 1
ATOM 911 O O . PRO A 1 114 ? -7.769 -16.760 -9.344 1.00 90.62 114 PRO A O 1
ATOM 914 N N . ASP A 1 115 ? -9.567 -16.293 -10.620 1.00 90.56 115 ASP A N 1
ATOM 915 C CA . ASP A 1 115 ? -8.817 -15.971 -11.840 1.00 90.56 115 ASP A CA 1
ATOM 916 C C . ASP A 1 115 ? -7.930 -14.735 -11.653 1.00 90.56 115 ASP A C 1
ATOM 918 O O . ASP A 1 115 ? -6.757 -14.736 -12.030 1.00 90.56 115 ASP A O 1
ATOM 922 N N . ASP A 1 116 ? -8.467 -13.695 -11.011 1.00 90.94 116 ASP A N 1
ATOM 923 C CA . ASP A 1 116 ? -7.727 -12.465 -10.718 1.00 90.94 116 ASP A CA 1
ATOM 924 C C . ASP A 1 116 ? -6.609 -12.716 -9.707 1.00 90.94 116 ASP A C 1
ATOM 926 O O . ASP A 1 116 ? -5.511 -12.175 -9.834 1.00 90.94 116 ASP A O 1
ATOM 930 N N . LEU A 1 117 ? -6.860 -13.578 -8.719 1.00 92.31 117 LEU A N 1
ATOM 931 C CA . LEU A 1 117 ? -5.853 -13.982 -7.745 1.00 92.31 117 LEU A CA 1
ATOM 932 C C . LEU A 1 117 ? -4.710 -14.765 -8.407 1.00 92.31 117 LEU A C 1
ATOM 934 O O . LEU A 1 117 ? -3.545 -14.564 -8.057 1.00 92.31 117 LEU A O 1
ATOM 938 N N . ALA A 1 118 ? -5.024 -15.661 -9.347 1.00 91.50 118 ALA A N 1
ATOM 939 C CA . ALA A 1 118 ? -4.024 -16.415 -10.098 1.00 91.50 118 ALA A CA 1
ATOM 940 C C . ALA A 1 118 ? -3.176 -15.488 -10.981 1.00 91.50 118 ALA A C 1
ATOM 942 O O . ALA A 1 118 ? -1.945 -15.563 -10.945 1.00 91.50 118 ALA A O 1
ATOM 943 N N . GLY A 1 119 ? -3.823 -14.566 -11.697 1.00 90.88 119 GLY A N 1
ATOM 944 C CA . GLY A 1 119 ? -3.143 -13.560 -12.509 1.00 90.88 119 GLY A CA 1
ATOM 945 C C . GLY A 1 119 ? -2.247 -12.637 -11.678 1.00 90.88 119 GLY A C 1
ATOM 946 O O . GLY A 1 119 ? -1.094 -12.409 -12.044 1.00 90.88 119 GLY A O 1
ATOM 947 N N . LEU A 1 120 ? -2.721 -12.184 -10.514 1.00 92.81 120 LEU A N 1
ATOM 948 C CA . LEU A 1 120 ? -1.940 -11.360 -9.590 1.00 92.81 120 LEU A CA 1
ATOM 949 C C . LEU A 1 120 ? -0.705 -12.101 -9.061 1.00 92.81 120 LEU A C 1
ATOM 951 O O . LEU A 1 120 ? 0.381 -11.526 -9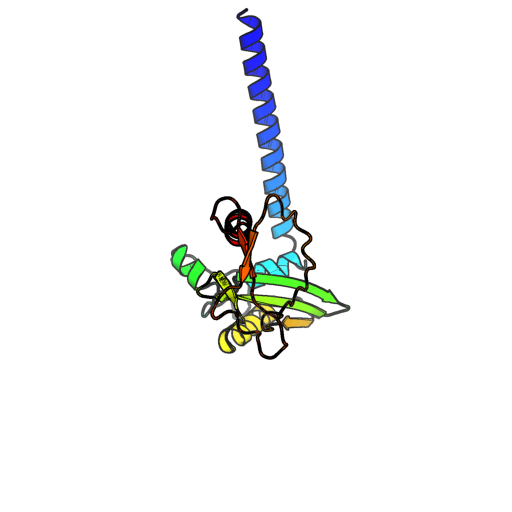.003 1.00 92.81 120 LEU A O 1
ATOM 955 N N . LYS A 1 121 ? -0.842 -13.382 -8.693 1.00 92.50 121 LYS A N 1
ATOM 956 C CA . LYS A 1 121 ? 0.302 -14.211 -8.273 1.00 92.50 121 LYS A CA 1
ATOM 957 C C . LYS A 1 121 ? 1.333 -14.350 -9.393 1.00 92.50 121 LYS A C 1
ATOM 959 O O . LYS A 1 121 ? 2.526 -14.243 -9.120 1.00 92.50 121 LYS A O 1
ATOM 964 N N . GLY A 1 122 ? 0.878 -14.545 -10.632 1.00 90.12 122 GLY A N 1
ATOM 965 C CA . GLY A 1 122 ? 1.741 -14.562 -11.814 1.00 90.12 122 GLY A CA 1
ATOM 966 C C . GLY A 1 122 ? 2.505 -13.248 -11.978 1.00 90.12 122 GLY A C 1
ATOM 967 O O . GLY A 1 122 ? 3.732 -13.256 -12.032 1.00 90.12 122 GLY A O 1
ATOM 968 N N . HIS A 1 123 ? 1.799 -12.118 -11.941 1.00 90.25 123 HIS A N 1
ATOM 969 C CA . HIS A 1 123 ? 2.400 -10.787 -12.028 1.00 90.25 123 HIS A CA 1
ATOM 970 C C . HIS A 1 123 ? 3.449 -10.537 -10.933 1.00 90.25 123 HIS A C 1
ATOM 972 O O . HIS A 1 123 ? 4.584 -10.167 -11.231 1.00 90.25 123 HIS A O 1
ATOM 978 N N . LEU A 1 124 ? 3.112 -10.809 -9.668 1.00 91.06 124 LEU A N 1
ATOM 979 C CA . LEU A 1 124 ? 4.042 -10.644 -8.548 1.00 91.06 124 LEU A CA 1
ATOM 980 C C . LEU A 1 124 ? 5.267 -11.554 -8.685 1.00 91.06 124 LEU A C 1
ATOM 982 O O . LEU A 1 124 ? 6.370 -11.143 -8.347 1.00 91.06 124 LEU A O 1
ATOM 986 N N . SER A 1 125 ? 5.104 -12.767 -9.221 1.00 88.94 125 SER A N 1
ATOM 987 C CA . SER A 1 125 ? 6.228 -13.682 -9.448 1.00 88.94 125 SER A CA 1
ATOM 988 C C . SER A 1 125 ? 7.224 -13.195 -10.503 1.00 88.94 125 SER A C 1
ATOM 990 O O . SER A 1 125 ? 8.394 -13.561 -10.426 1.00 88.94 125 SER A O 1
ATOM 992 N N . GLN A 1 126 ? 6.777 -12.363 -11.448 1.00 87.56 126 GLN A N 1
ATOM 993 C CA . GLN A 1 126 ? 7.622 -11.787 -12.494 1.00 87.56 126 GLN A CA 1
ATOM 994 C C . GLN A 1 126 ? 8.439 -10.594 -11.993 1.00 87.56 126 GLN A C 1
ATOM 996 O O . GLN A 1 126 ? 9.581 -10.430 -12.406 1.00 87.56 126 GLN A O 1
ATOM 1001 N N . ILE A 1 127 ? 7.858 -9.765 -11.120 1.00 88.31 127 ILE A N 1
ATOM 1002 C CA . ILE A 1 127 ? 8.497 -8.524 -10.651 1.00 88.31 127 ILE A CA 1
ATOM 1003 C C . ILE A 1 127 ? 9.268 -8.683 -9.341 1.00 88.31 127 ILE A C 1
ATOM 1005 O O . ILE A 1 127 ? 10.032 -7.794 -8.981 1.00 88.31 127 ILE A O 1
ATOM 1009 N N . LYS A 1 128 ? 9.014 -9.754 -8.580 1.00 89.00 128 LYS A N 1
ATOM 1010 C CA . LYS A 1 128 ? 9.618 -9.937 -7.260 1.00 89.00 128 LYS A CA 1
ATOM 1011 C C . LYS A 1 128 ? 11.126 -10.112 -7.338 1.00 89.00 128 LYS A C 1
ATOM 1013 O O . LYS A 1 128 ? 11.682 -10.590 -8.325 1.00 89.00 128 LYS A O 1
ATOM 1018 N N . ASP A 1 129 ? 11.745 -9.914 -6.189 1.00 86.69 129 ASP A N 1
ATOM 1019 C CA . ASP A 1 129 ? 13.163 -10.178 -6.029 1.00 86.69 129 ASP A CA 1
ATOM 1020 C C . ASP A 1 129 ? 13.464 -11.674 -6.033 1.00 86.69 129 ASP A C 1
ATOM 1022 O O . ASP A 1 129 ? 12.682 -12.527 -5.571 1.00 86.69 129 ASP A O 1
ATOM 1026 N N . ALA A 1 130 ? 14.644 -12.008 -6.548 1.00 84.25 130 ALA A N 1
ATOM 1027 C CA . ALA A 1 130 ? 15.184 -13.347 -6.423 1.00 84.25 130 ALA A CA 1
ATOM 1028 C C . ALA A 1 130 ? 15.363 -13.689 -4.933 1.00 84.25 130 ALA A C 1
ATOM 1030 O O . ALA A 1 130 ? 15.855 -12.884 -4.149 1.00 84.25 130 ALA A O 1
ATOM 1031 N N . GLY A 1 131 ? 14.936 -14.888 -4.533 1.00 85.69 131 GLY A N 1
ATOM 1032 C CA . GLY A 1 131 ? 15.034 -15.352 -3.143 1.00 85.69 131 GLY A CA 1
ATOM 1033 C C . GLY A 1 131 ? 13.913 -14.900 -2.196 1.00 85.69 131 GLY A C 1
ATOM 1034 O O . GLY A 1 131 ? 13.721 -15.552 -1.176 1.00 85.69 131 GLY A O 1
ATOM 1035 N N . VAL A 1 132 ? 13.115 -13.880 -2.535 1.00 88.94 132 VAL A N 1
ATOM 1036 C CA . VAL A 1 132 ? 11.981 -13.446 -1.692 1.00 88.94 132 VAL A CA 1
ATOM 1037 C C . VAL A 1 132 ? 10.735 -14.277 -1.999 1.00 88.94 132 VAL A C 1
ATOM 1039 O O . VAL A 1 132 ? 10.293 -14.350 -3.152 1.00 88.94 132 VAL A O 1
ATOM 1042 N N . ALA A 1 133 ? 10.151 -14.917 -0.986 1.00 91.56 133 ALA A N 1
ATOM 1043 C CA . ALA A 1 133 ? 8.879 -15.620 -1.131 1.00 91.56 133 ALA A CA 1
ATOM 1044 C C . ALA A 1 133 ? 7.712 -14.646 -0.916 1.00 91.56 133 ALA A C 1
ATOM 1046 O O . ALA A 1 133 ? 7.700 -13.905 0.060 1.00 91.56 133 ALA A O 1
ATOM 1047 N N . ILE A 1 134 ? 6.703 -14.667 -1.791 1.00 93.19 134 ILE A N 1
ATOM 1048 C CA . ILE A 1 134 ? 5.499 -13.836 -1.636 1.00 93.19 134 ILE A CA 1
ATOM 1049 C C . ILE A 1 134 ? 4.295 -14.733 -1.381 1.00 93.19 134 ILE A C 1
ATOM 1051 O O . ILE A 1 134 ? 4.032 -15.667 -2.143 1.00 93.19 134 ILE A O 1
ATOM 1055 N N . LYS A 1 135 ? 3.531 -14.420 -0.334 1.00 94.19 135 LYS A N 1
ATOM 1056 C CA . LYS A 1 135 ? 2.263 -15.069 -0.012 1.00 94.19 135 LYS A CA 1
ATOM 1057 C C . LYS A 1 135 ? 1.123 -14.064 -0.096 1.00 94.19 135 LYS A C 1
ATOM 1059 O O . LYS A 1 135 ? 0.980 -13.188 0.750 1.00 94.19 135 LYS A O 1
ATOM 1064 N N . VAL A 1 136 ? 0.287 -14.223 -1.119 1.00 94.38 136 VAL A N 1
ATOM 1065 C CA . VAL A 1 136 ? -0.924 -13.413 -1.296 1.00 94.38 136 VAL A CA 1
ATOM 1066 C C . VAL A 1 136 ? -2.072 -14.033 -0.500 1.00 94.38 136 VAL A C 1
ATOM 1068 O O . VAL A 1 136 ? -2.419 -15.196 -0.723 1.00 94.38 136 VAL A O 1
ATOM 1071 N N . LEU A 1 137 ? -2.650 -13.257 0.414 1.00 92.94 137 LEU A N 1
ATOM 1072 C CA . LEU A 1 137 ? -3.787 -13.611 1.259 1.00 92.94 137 LEU A CA 1
ATOM 1073 C C . LEU A 1 137 ? -5.046 -12.908 0.735 1.00 92.94 137 LEU A C 1
ATOM 1075 O O . LEU A 1 137 ? -5.082 -11.684 0.629 1.00 92.94 137 LEU A O 1
ATOM 1079 N N . ASN A 1 138 ? -6.069 -13.696 0.413 1.00 92.81 138 ASN A N 1
ATOM 1080 C CA . ASN A 1 138 ? -7.361 -13.234 -0.094 1.00 92.81 138 ASN A CA 1
ATOM 1081 C C . ASN A 1 138 ? -8.468 -13.879 0.745 1.00 92.81 138 ASN A C 1
ATOM 1083 O O . ASN A 1 138 ? -9.089 -14.858 0.331 1.00 92.81 138 ASN A O 1
ATOM 1087 N N . GLU A 1 139 ? -8.607 -13.398 1.975 1.00 89.38 139 GLU A N 1
ATOM 1088 C CA . GLU A 1 139 ? -9.529 -13.941 2.972 1.00 89.38 139 GLU A CA 1
ATOM 1089 C C . GLU A 1 139 ? -10.845 -13.145 2.968 1.00 89.38 139 GLU A C 1
ATOM 1091 O O . GLU A 1 139 ? -10.838 -11.951 2.648 1.00 89.38 139 GLU A O 1
ATOM 1096 N N . PRO A 1 140 ? -11.989 -13.786 3.276 1.00 86.62 140 PRO A N 1
ATOM 1097 C CA . PRO A 1 140 ? -13.242 -13.070 3.480 1.00 86.62 140 PRO A CA 1
ATOM 1098 C C . PRO A 1 140 ? -13.120 -12.090 4.648 1.00 86.62 140 PRO A C 1
ATOM 1100 O O . PRO A 1 140 ? -12.270 -12.245 5.520 1.00 86.62 140 PRO A O 1
ATOM 1103 N N . ALA A 1 141 ? -13.987 -11.078 4.658 1.00 81.56 141 ALA A N 1
ATOM 1104 C CA . ALA A 1 141 ? -14.036 -10.127 5.758 1.00 81.56 141 ALA A CA 1
ATOM 1105 C C . ALA A 1 141 ? -14.318 -10.843 7.089 1.00 81.56 141 ALA A C 1
ATOM 1107 O O . ALA A 1 141 ? -15.174 -11.730 7.157 1.00 81.56 141 ALA A O 1
ATOM 1108 N N . ASP A 1 142 ? -13.616 -10.421 8.141 1.00 80.81 142 ASP A N 1
ATOM 1109 C CA . ASP A 1 142 ? -13.853 -10.915 9.491 1.00 80.81 142 ASP A CA 1
ATOM 1110 C C . ASP A 1 142 ? -15.182 -10.375 10.029 1.00 80.81 142 ASP A C 1
ATOM 1112 O O . ASP A 1 142 ? -15.473 -9.177 9.962 1.00 80.81 142 ASP A O 1
ATOM 1116 N N . ASN A 1 143 ? -15.983 -11.263 10.619 1.00 77.12 143 ASN A N 1
ATOM 1117 C CA . ASN A 1 143 ? -17.184 -10.862 11.339 1.00 77.12 143 ASN A CA 1
ATOM 1118 C C . ASN A 1 143 ? -16.789 -10.347 12.724 1.00 77.12 143 ASN A C 1
ATOM 1120 O O . ASN A 1 143 ? -16.462 -11.127 13.619 1.00 77.12 143 ASN A O 1
ATOM 1124 N N . MET A 1 144 ? -16.852 -9.032 12.918 1.00 76.62 144 MET A N 1
ATOM 1125 C CA . MET A 1 144 ? -16.667 -8.424 14.231 1.00 76.62 144 MET A CA 1
ATOM 1126 C C . MET A 1 144 ? -18.013 -8.330 14.957 1.00 76.62 144 MET A C 1
ATOM 1128 O O . MET A 1 144 ? -18.924 -7.636 14.504 1.00 76.62 144 MET A O 1
ATOM 1132 N N . ARG A 1 145 ? -18.133 -9.003 16.106 1.00 79.00 145 ARG A N 1
ATOM 1133 C CA . ARG A 1 145 ? -19.256 -8.818 17.034 1.00 79.00 145 ARG A CA 1
ATOM 1134 C C . ARG A 1 145 ? -18.804 -7.910 18.169 1.00 79.00 145 ARG A C 1
ATOM 1136 O O . ARG A 1 145 ? -17.852 -8.235 18.871 1.00 79.00 145 ARG A O 1
ATOM 1143 N N . VAL A 1 146 ? -19.497 -6.791 18.346 1.00 78.56 146 VAL A N 1
ATOM 1144 C CA . VAL A 1 146 ? -19.253 -5.859 19.450 1.00 78.56 146 VAL A CA 1
ATOM 1145 C C . VAL A 1 146 ? -20.427 -5.944 20.418 1.00 78.56 146 VAL A C 1
ATOM 1147 O O . VAL A 1 146 ? -21.577 -5.798 20.010 1.00 78.56 146 VAL A O 1
ATOM 1150 N N . GLU A 1 147 ? -20.136 -6.187 21.692 1.00 80.62 147 GLU A N 1
ATOM 1151 C CA . GLU A 1 147 ? -21.105 -6.112 22.784 1.00 80.62 147 GLU A CA 1
ATOM 1152 C C . GLU A 1 147 ? -20.841 -4.829 23.577 1.00 80.62 147 GLU A C 1
ATOM 1154 O O . GLU A 1 147 ? -19.727 -4.590 24.042 1.00 80.62 147 GLU A O 1
ATOM 1159 N N . LEU A 1 148 ? -21.854 -3.971 23.678 1.00 78.06 148 LEU A N 1
ATOM 1160 C CA . LEU A 1 148 ? -21.760 -2.663 24.322 1.00 78.06 148 LEU A CA 1
ATOM 1161 C C . LEU A 1 148 ? -22.816 -2.571 25.417 1.00 78.06 148 LEU A C 1
ATOM 1163 O O . LEU A 1 148 ? -23.998 -2.803 25.166 1.00 78.06 148 LEU A O 1
ATOM 1167 N N . VAL A 1 149 ? -22.400 -2.162 26.614 1.00 81.25 149 VAL A N 1
ATOM 1168 C CA . VAL A 1 149 ? -23.324 -1.761 27.677 1.00 81.25 149 VAL A CA 1
ATOM 1169 C C . VAL A 1 149 ? -23.522 -0.255 27.574 1.00 81.25 149 VAL A C 1
ATOM 1171 O O . VAL A 1 149 ? -22.613 0.522 27.859 1.00 81.25 149 VAL A O 1
ATOM 1174 N N . VAL A 1 150 ? -24.711 0.160 27.144 1.00 77.44 150 VAL A N 1
ATOM 1175 C CA . VAL A 1 150 ? -25.054 1.577 26.990 1.00 77.44 150 VAL A CA 1
ATOM 1176 C C . VAL A 1 150 ? -25.820 2.044 28.223 1.00 77.44 150 VAL A C 1
ATOM 1178 O O . VAL A 1 150 ? -26.956 1.635 28.454 1.00 77.44 150 VAL A O 1
ATOM 1181 N N . LEU A 1 151 ? -25.197 2.922 29.007 1.00 82.44 151 LEU A N 1
ATOM 1182 C CA . LEU A 1 151 ? -25.859 3.644 30.089 1.00 82.44 151 LEU A CA 1
ATOM 1183 C C . LEU A 1 151 ? -26.430 4.943 29.522 1.00 82.44 151 LEU A C 1
ATOM 1185 O O . LEU A 1 151 ? -25.705 5.723 28.906 1.00 82.44 151 LEU A O 1
ATOM 1189 N N . TYR A 1 152 ? -27.725 5.169 29.720 1.00 81.44 152 TYR A N 1
ATOM 1190 C CA . TYR A 1 152 ? -28.403 6.368 29.244 1.00 81.44 152 TYR A CA 1
ATOM 1191 C C . TYR A 1 152 ? -29.257 6.989 30.348 1.00 81.44 152 TYR A C 1
ATOM 1193 O O . TYR A 1 152 ? -29.737 6.296 31.246 1.00 81.44 152 TYR A O 1
ATOM 1201 N N . ASP A 1 153 ? -29.444 8.304 30.267 1.00 87.00 153 ASP A N 1
ATOM 1202 C CA . ASP A 1 153 ? -30.327 9.037 31.168 1.00 87.00 153 ASP A CA 1
ATOM 1203 C C . ASP A 1 153 ? -31.781 8.933 30.687 1.00 87.00 153 ASP A C 1
ATOM 1205 O O . ASP A 1 153 ? -32.128 9.412 29.602 1.00 87.00 153 ASP A O 1
ATOM 1209 N N . GLN A 1 154 ? -32.631 8.319 31.510 1.00 84.88 154 GLN A N 1
ATOM 1210 C CA . GLN A 1 154 ? -34.057 8.133 31.230 1.00 84.88 154 GLN A CA 1
ATOM 1211 C C . GLN A 1 154 ? -34.849 9.448 31.227 1.00 84.88 154 GLN A C 1
ATOM 1213 O O . GLN A 1 154 ? -35.932 9.496 30.651 1.00 84.88 154 GLN A O 1
ATOM 1218 N N . ALA A 1 155 ? -34.334 10.521 31.839 1.00 85.31 155 ALA A N 1
ATOM 1219 C CA . ALA A 1 155 ? -34.988 11.830 31.810 1.00 85.31 155 ALA A CA 1
ATOM 1220 C C . ALA A 1 155 ? -34.889 12.508 30.434 1.00 85.31 155 ALA A C 1
ATOM 1222 O O . ALA A 1 155 ? -35.675 13.402 30.125 1.00 85.31 155 ALA A O 1
ATOM 1223 N N . ILE A 1 156 ? -33.917 12.095 29.614 1.00 85.06 156 ILE A N 1
ATOM 1224 C CA . ILE A 1 156 ? -33.579 12.751 28.347 1.00 85.06 156 ILE A CA 1
ATOM 1225 C C . ILE A 1 156 ? -33.813 11.824 27.149 1.00 85.06 156 ILE A C 1
ATOM 1227 O O . ILE A 1 156 ? -34.120 12.296 26.053 1.00 85.06 156 ILE A O 1
ATOM 1231 N N . LEU A 1 157 ? -33.647 10.513 27.337 1.00 85.50 157 LEU A N 1
ATOM 1232 C CA . LEU A 1 157 ? -33.750 9.507 26.287 1.00 85.50 157 LEU A CA 1
ATOM 1233 C C . LEU A 1 157 ? -34.835 8.486 26.617 1.00 85.50 157 LEU A C 1
ATOM 1235 O O . LEU A 1 157 ? -34.904 7.958 27.724 1.00 85.50 157 LEU A O 1
ATOM 1239 N N . THR A 1 158 ? -35.661 8.171 25.622 1.00 84.75 158 THR A N 1
ATOM 1240 C CA . THR A 1 158 ? -36.709 7.151 25.738 1.00 84.75 158 THR A CA 1
ATOM 1241 C C . THR A 1 158 ? -36.287 5.888 25.001 1.00 84.75 158 THR A C 1
ATOM 1243 O O . THR A 1 158 ? -36.023 5.929 23.800 1.00 84.75 158 THR A O 1
ATOM 1246 N N . ALA A 1 159 ? -36.253 4.755 25.701 1.00 84.00 159 ALA A N 1
ATOM 1247 C CA . ALA A 1 159 ? -36.051 3.449 25.086 1.00 84.00 159 ALA A CA 1
ATOM 1248 C C . ALA A 1 159 ? -37.383 2.873 24.593 1.00 84.00 159 ALA A C 1
ATOM 1250 O O . ALA A 1 159 ? -38.332 2.743 25.366 1.00 84.00 159 ALA A O 1
ATOM 1251 N N . GLN A 1 160 ? -37.449 2.494 23.318 1.00 82.94 160 GLN A N 1
ATOM 1252 C CA . GLN A 1 160 ? -38.602 1.810 22.734 1.00 82.94 160 GLN A CA 1
ATOM 1253 C C . GLN A 1 160 ? -38.174 0.509 22.047 1.00 82.94 160 GLN A C 1
ATOM 1255 O O . GLN A 1 160 ? -37.218 0.520 21.268 1.00 82.94 160 GLN A O 1
ATOM 1260 N N . PRO A 1 161 ? -38.860 -0.621 22.289 1.00 78.94 161 PRO A N 1
ATOM 1261 C CA . PRO A 1 161 ? -38.583 -1.854 21.565 1.00 78.94 161 PRO A CA 1
ATOM 1262 C C . PRO A 1 161 ? -38.867 -1.680 20.064 1.00 78.94 161 PRO A C 1
ATOM 1264 O O . PRO A 1 161 ? -39.810 -1.002 19.661 1.00 78.94 161 PRO A O 1
ATOM 1267 N N . THR A 1 162 ? -38.036 -2.296 19.229 1.00 72.88 162 THR A N 1
ATOM 1268 C CA . THR A 1 162 ? -38.162 -2.313 17.766 1.00 72.88 162 THR A CA 1
ATOM 1269 C C . THR A 1 162 ? -38.731 -3.648 17.297 1.00 72.88 162 THR A C 1
ATOM 1271 O O . THR A 1 162 ? -38.439 -4.697 17.868 1.00 72.88 162 THR A O 1
ATOM 1274 N N . GLY A 1 163 ? -39.534 -3.625 16.230 1.00 68.62 163 GLY A N 1
ATOM 1275 C CA . GLY A 1 163 ? -40.198 -4.817 15.697 1.00 68.62 163 GLY A CA 1
ATOM 1276 C C . GLY A 1 163 ? -41.419 -5.224 16.526 1.00 68.62 163 GLY A C 1
ATOM 1277 O O . GLY A 1 163 ? -42.042 -4.395 17.182 1.00 68.62 163 GLY A O 1
ATOM 1278 N N . ASN A 1 164 ? -41.767 -6.512 16.517 1.00 67.06 164 ASN A N 1
ATOM 1279 C CA . ASN A 1 164 ? -42.976 -7.032 17.176 1.00 67.06 164 ASN A CA 1
ATOM 1280 C C . ASN A 1 164 ? -42.851 -7.124 18.714 1.00 67.06 164 ASN A C 1
ATOM 1282 O O . ASN A 1 164 ? -43.657 -7.803 19.348 1.00 67.06 164 ASN A O 1
ATOM 1286 N N . GLY A 1 165 ? -41.803 -6.532 19.303 1.00 66.75 165 GLY A N 1
ATOM 1287 C CA . GLY A 1 165 ? -41.484 -6.632 20.732 1.00 66.75 165 GLY A CA 1
ATOM 1288 C C . GLY A 1 165 ? -41.143 -8.049 21.202 1.00 66.75 165 GLY A C 1
ATOM 1289 O O . GLY A 1 165 ? -41.151 -8.310 22.401 1.00 66.75 165 GLY A O 1
ATOM 1290 N N . ARG A 1 166 ? -40.889 -8.978 20.272 1.00 72.94 166 ARG A N 1
ATOM 1291 C CA . ARG A 1 166 ? -40.522 -10.358 20.593 1.00 72.94 166 ARG A CA 1
ATOM 1292 C C . ARG A 1 166 ? -39.001 -10.471 20.714 1.00 72.94 166 ARG A C 1
ATOM 1294 O O . ARG A 1 166 ? -38.318 -9.936 19.839 1.00 72.94 166 ARG A O 1
ATOM 1301 N N . PRO A 1 167 ? -38.492 -11.159 21.749 1.00 76.88 167 PRO A N 1
ATOM 1302 C CA . PRO A 1 167 ? -37.074 -11.459 21.847 1.00 76.88 167 PRO A CA 1
ATOM 1303 C C . PRO A 1 167 ? -36.623 -12.350 20.680 1.00 76.88 167 PRO A C 1
ATOM 1305 O O . PRO A 1 167 ? -37.423 -13.108 20.120 1.00 76.88 167 PRO A O 1
ATOM 1308 N N . ASP A 1 168 ? -35.355 -12.229 20.301 1.00 79.12 168 ASP A N 1
ATOM 1309 C CA . ASP A 1 168 ? -34.698 -13.111 19.342 1.00 79.12 168 ASP A CA 1
ATOM 1310 C C . ASP A 1 168 ? -34.457 -14.516 19.930 1.00 79.12 168 ASP A C 1
ATOM 1312 O O . ASP A 1 168 ? -34.858 -14.826 21.056 1.00 79.12 168 ASP A O 1
ATOM 1316 N N . ALA A 1 169 ? -33.829 -15.398 19.145 1.00 78.56 169 ALA A N 1
ATOM 1317 C CA . ALA A 1 169 ? -33.535 -16.773 19.557 1.00 78.56 169 ALA A CA 1
ATOM 1318 C C . ALA A 1 169 ? -32.623 -16.859 20.796 1.00 78.56 169 ALA A C 1
ATOM 1320 O O . ALA A 1 169 ? -32.641 -17.877 21.488 1.00 78.56 169 ALA A O 1
ATOM 1321 N N . ASP A 1 170 ? -31.886 -15.787 21.091 1.00 77.44 170 ASP A N 1
ATOM 1322 C CA . ASP A 1 170 ? -30.953 -15.682 22.208 1.00 77.44 170 ASP A CA 1
ATOM 1323 C C . ASP A 1 170 ? -31.574 -14.937 23.414 1.00 77.44 170 ASP A C 1
ATOM 1325 O O . ASP A 1 170 ? -30.925 -14.766 24.445 1.00 77.44 170 ASP A O 1
ATOM 1329 N N . GLY A 1 171 ? -32.848 -14.527 23.326 1.00 77.75 171 GLY A N 1
ATOM 1330 C CA . GLY A 1 171 ? -33.586 -13.864 24.405 1.00 77.75 171 GLY A CA 1
ATOM 1331 C C . GLY A 1 171 ? -33.446 -12.337 24.444 1.00 77.75 171 GLY A C 1
ATOM 1332 O O . GLY A 1 171 ? -33.984 -11.704 25.357 1.00 77.75 171 GLY A O 1
ATOM 1333 N N . TYR A 1 172 ? -32.772 -11.719 23.471 1.00 76.69 172 TYR A N 1
ATOM 1334 C CA . TYR A 1 172 ? -32.558 -10.273 23.422 1.00 76.69 172 TYR A CA 1
ATOM 1335 C C . TYR A 1 172 ? -33.661 -9.566 22.633 1.00 76.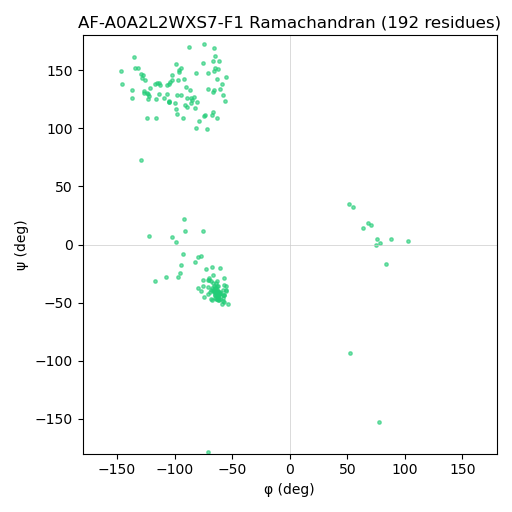69 172 TYR A C 1
ATOM 1337 O O . TYR A 1 172 ? -34.149 -10.050 21.617 1.00 76.69 172 TYR A O 1
ATOM 1345 N N . THR A 1 173 ? -34.068 -8.382 23.094 1.00 78.19 173 THR A N 1
ATOM 1346 C CA . THR A 1 173 ? -35.041 -7.538 22.383 1.00 78.19 173 THR A CA 1
ATOM 1347 C C . THR A 1 173 ? -34.321 -6.346 21.769 1.00 78.19 173 THR A C 1
ATOM 1349 O O . THR A 1 173 ? -33.594 -5.638 22.463 1.00 78.19 173 THR A O 1
ATOM 1352 N N . ALA A 1 174 ? -34.537 -6.093 20.478 1.00 80.12 174 ALA A N 1
ATOM 1353 C CA . ALA A 1 174 ? -34.004 -4.904 19.820 1.00 80.12 174 ALA A CA 1
ATOM 1354 C C . ALA A 1 174 ? -34.676 -3.638 20.381 1.00 80.12 174 ALA A C 1
ATOM 1356 O O . ALA A 1 174 ? -35.902 -3.573 20.458 1.00 80.12 174 ALA A O 1
ATOM 1357 N N . ILE A 1 175 ? -33.892 -2.623 20.748 1.00 82.81 175 ILE A N 1
ATOM 1358 C CA . ILE A 1 175 ? -34.370 -1.355 21.323 1.00 82.81 175 ILE A CA 1
ATOM 1359 C C . ILE A 1 175 ? -33.821 -0.190 20.492 1.00 82.81 175 ILE A C 1
ATOM 1361 O O . ILE A 1 175 ? -32.668 -0.213 20.070 1.00 82.81 175 ILE A O 1
ATOM 1365 N N . ARG A 1 176 ? -34.639 0.843 20.283 1.00 85.06 176 ARG A N 1
ATOM 1366 C CA . ARG A 1 176 ? -34.232 2.164 19.792 1.00 85.06 176 ARG A CA 1
ATOM 1367 C C . ARG A 1 176 ? -34.209 3.152 20.947 1.00 85.06 176 ARG A C 1
ATOM 1369 O O . ARG A 1 176 ? -35.112 3.145 21.783 1.00 85.06 176 ARG A O 1
ATOM 1376 N N . LEU A 1 177 ? -33.199 4.015 20.964 1.00 86.06 177 LEU A N 1
ATOM 1377 C CA . LEU A 1 177 ? -33.137 5.160 21.867 1.00 86.06 177 LEU A CA 1
ATOM 1378 C C . LEU A 1 177 ? -33.607 6.394 21.104 1.00 86.06 177 LEU A C 1
ATOM 1380 O O . LEU A 1 177 ? -33.123 6.669 20.007 1.00 86.06 177 LEU A O 1
ATOM 1384 N N . LEU A 1 178 ? -34.557 7.121 21.683 1.00 86.06 178 LEU A N 1
ATOM 1385 C CA . LEU A 1 178 ? -35.172 8.293 21.078 1.00 86.06 178 LEU A CA 1
ATOM 1386 C C . LEU A 1 178 ? -34.882 9.546 21.904 1.00 86.06 178 LEU A C 1
ATOM 1388 O O . LEU A 1 178 ? -35.020 9.526 23.128 1.00 86.06 178 LEU A O 1
ATOM 1392 N N . ARG A 1 179 ? -34.566 10.646 21.217 1.00 85.19 179 ARG A N 1
ATOM 1393 C CA . ARG A 1 179 ? -34.587 12.015 21.750 1.00 85.19 179 ARG A CA 1
ATOM 1394 C C . ARG A 1 179 ? -35.522 12.835 20.872 1.00 85.19 179 ARG A C 1
ATOM 1396 O O . ARG A 1 179 ? -35.355 12.837 19.657 1.00 85.19 179 ARG A O 1
ATOM 1403 N N . ASP A 1 180 ? -36.527 13.480 21.460 1.00 84.19 180 ASP A N 1
ATOM 1404 C CA . ASP A 1 180 ? -37.498 14.311 20.726 1.00 84.19 180 ASP A CA 1
ATOM 1405 C C . ASP A 1 180 ? -38.141 13.596 19.513 1.00 84.19 180 ASP A C 1
ATOM 1407 O O . ASP A 1 180 ? -38.388 14.187 18.463 1.00 84.19 180 ASP A O 1
ATOM 1411 N N . GLY A 1 181 ? -38.375 12.283 19.638 1.00 79.56 181 GLY A N 1
ATOM 1412 C CA . GLY A 1 181 ? -38.950 11.442 18.580 1.00 79.56 181 GLY A CA 1
ATOM 1413 C C . GLY A 1 181 ? -37.982 11.023 17.465 1.00 79.56 181 GLY A C 1
ATOM 1414 O O . GLY A 1 181 ? -38.401 10.317 16.548 1.00 79.56 181 GLY A O 1
ATOM 1415 N N . LYS A 1 182 ? -36.702 11.405 17.536 1.00 82.88 182 LYS A N 1
ATOM 1416 C CA . LYS A 1 182 ? -35.653 10.998 16.590 1.00 82.88 182 LYS A CA 1
ATOM 1417 C C . LYS A 1 182 ? -34.772 9.899 17.171 1.00 82.88 182 LYS A C 1
ATOM 1419 O O . LYS A 1 182 ? -34.444 9.924 18.356 1.00 82.88 182 LYS A O 1
ATOM 1424 N N . ASP A 1 183 ? -34.384 8.948 16.325 1.00 84.81 183 ASP A N 1
ATOM 1425 C CA . ASP A 1 183 ? -33.461 7.871 16.689 1.00 84.81 183 ASP A CA 1
ATOM 1426 C C . ASP A 1 183 ? -32.031 8.406 16.777 1.00 84.81 183 ASP A C 1
ATOM 1428 O O . ASP A 1 183 ? -31.408 8.754 15.771 1.00 84.81 183 ASP A O 1
ATOM 1432 N N . VAL A 1 184 ? -31.522 8.450 18.006 1.00 84.00 184 VAL A N 1
ATOM 1433 C CA . VAL A 1 184 ? -30.230 9.066 18.323 1.00 84.00 184 VAL A CA 1
ATOM 1434 C C . VAL A 1 184 ? -29.065 8.233 17.794 1.00 84.00 184 VAL A C 1
ATOM 1436 O O . VAL A 1 184 ? -28.024 8.782 17.444 1.00 84.00 184 VAL A O 1
ATOM 1439 N N . ILE A 1 185 ? -29.231 6.909 17.714 1.00 79.62 185 ILE A N 1
ATOM 1440 C CA . ILE A 1 185 ? -28.184 6.005 17.225 1.00 79.62 185 ILE A CA 1
ATOM 1441 C C . ILE A 1 185 ? -28.081 6.141 15.710 1.00 79.62 185 ILE A C 1
ATOM 1443 O O . ILE A 1 185 ? -26.983 6.287 15.180 1.00 79.62 185 ILE A O 1
ATOM 1447 N N . THR A 1 186 ? -29.216 6.150 15.014 1.00 79.62 186 THR A N 1
ATOM 1448 C CA . THR A 1 186 ? -29.231 6.311 13.554 1.00 79.62 186 THR A CA 1
ATOM 1449 C C . THR A 1 186 ? -28.644 7.665 13.136 1.00 79.62 186 THR A C 1
ATOM 1451 O O . THR A 1 186 ? -27.843 7.729 12.203 1.00 79.62 186 THR A O 1
ATOM 1454 N N . GLU A 1 187 ? -28.978 8.739 13.859 1.00 80.19 187 GLU A N 1
ATOM 1455 C CA . GLU A 1 187 ? -28.421 10.075 13.617 1.00 80.19 187 GLU A CA 1
ATOM 1456 C C . GLU A 1 187 ? -26.904 10.110 13.869 1.00 80.19 187 GLU A C 1
ATOM 1458 O O . GLU A 1 187 ? -26.147 10.555 13.004 1.00 80.19 187 GLU A O 1
ATOM 1463 N N . ALA A 1 188 ? -26.436 9.548 14.989 1.00 74.94 188 ALA A N 1
ATOM 1464 C CA . ALA A 1 188 ? -25.010 9.478 15.306 1.00 74.94 188 ALA A CA 1
ATOM 1465 C C . ALA A 1 188 ? -24.211 8.664 14.274 1.00 74.94 188 ALA A C 1
ATOM 1467 O O . ALA A 1 188 ? -23.141 9.090 13.846 1.00 74.94 188 ALA A O 1
ATOM 1468 N N . VAL A 1 189 ? -24.739 7.521 13.829 1.00 75.06 189 VAL A N 1
ATOM 1469 C CA . VAL A 1 189 ? -24.092 6.676 12.813 1.00 75.06 189 VAL A CA 1
ATOM 1470 C C . VAL A 1 189 ? -23.975 7.417 11.480 1.00 75.06 189 VAL A C 1
ATOM 1472 O O . VAL A 1 189 ? -22.927 7.357 10.838 1.00 75.06 189 VAL A O 1
ATOM 1475 N N . SER A 1 190 ? -25.009 8.164 11.082 1.00 71.88 190 SER A N 1
ATOM 1476 C CA . SER A 1 190 ? -24.987 8.928 9.829 1.00 71.88 190 SER A CA 1
ATOM 1477 C C . SER A 1 190 ? -23.909 10.019 9.797 1.00 71.88 190 SER A C 1
ATOM 1479 O O . SER A 1 190 ? -23.343 10.263 8.738 1.00 71.88 190 SER A O 1
ATOM 1481 N N . GLY A 1 191 ? -23.577 10.616 10.948 1.00 67.81 191 GLY A N 1
ATOM 1482 C CA . GLY A 1 191 ? -22.519 11.627 11.057 1.00 67.81 191 GLY A CA 1
ATOM 1483 C C . GLY A 1 191 ? -21.095 11.069 11.161 1.00 67.81 191 GLY A C 1
ATOM 1484 O O . GLY A 1 191 ? -20.144 11.825 11.003 1.00 67.81 191 GLY A O 1
ATOM 1485 N N . VAL A 1 192 ? -20.929 9.773 11.446 1.00 63.72 192 VAL A N 1
ATOM 1486 C CA . VAL A 1 192 ? -19.609 9.115 11.545 1.00 63.72 192 VAL A CA 1
ATOM 1487 C C . VAL A 1 192 ? -19.226 8.406 10.242 1.00 63.72 192 VAL A C 1
ATOM 1489 O O . VAL A 1 192 ? -18.043 8.248 9.955 1.00 63.72 192 VAL A O 1
ATOM 1492 N N . ILE A 1 193 ? -20.216 7.956 9.465 1.00 54.66 193 ILE A N 1
ATOM 1493 C CA . ILE A 1 193 ? -20.006 7.212 8.211 1.00 54.66 193 ILE A CA 1
ATOM 1494 C C . ILE A 1 193 ? -19.980 8.140 6.973 1.00 54.66 193 ILE A C 1
ATOM 1496 O O . ILE A 1 193 ? -19.637 7.682 5.883 1.00 54.66 193 ILE A O 1
ATOM 1500 N N . SER A 1 194 ? -20.303 9.432 7.121 1.00 44.88 194 SER A N 1
ATOM 1501 C CA . SER A 1 194 ? -20.113 10.457 6.076 1.00 44.88 194 SER A CA 1
ATOM 1502 C C . SER A 1 194 ? -18.658 10.900 5.958 1.00 44.88 194 SER A C 1
ATOM 1504 O O . SER A 1 194 ? -18.174 11.014 4.812 1.00 44.88 194 SER A O 1
#

pLDDT: mean 85.05, std 8.39, range [44.88, 97.44]

Secondary structure (DSSP, 8-state):
-HHHHHHHHHHHHHHHHHHHHHHHHHHHHHHHHHH-TTSHHHHHHHHHH-BTT----EETTEE--SS---TT--HHHHHHHB---EEEEEEETTEEEEEEEEEPTTS-EEPPPHHHHHHHHHHHHHHSPTT-EEEEE-PPPP-----------TTT-EEEE-SSS---TTS---EEEEETTEEHHHHHHHHHH-

Radius of gyration: 26.58 Å; Cα contacts (8 Å, |Δi|>4): 202; chains: 1; bounding box: 58×70×58 Å

Solvent-accessible surface area (backbone atoms only — not comparable to full-atom values): 11780 Å² total; per-residue (Å²): 109,72,67,61,53,52,52,49,52,54,52,50,52,52,52,52,51,51,54,50,50,56,49,50,50,52,54,50,51,53,50,54,61,69,67,42,76,94,36,57,68,41,55,28,52,51,53,44,63,39,41,71,99,60,68,60,42,60,54,97,88,37,79,74,43,94,51,66,85,58,88,90,59,53,73,70,54,51,57,66,30,30,57,38,71,42,63,47,52,50,76,56,100,64,34,40,37,34,44,42,21,19,68,38,99,86,70,44,75,30,55,60,54,73,69,58,49,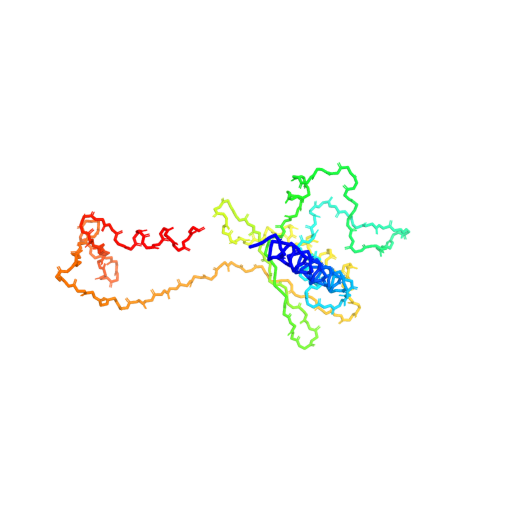52,50,50,53,53,54,50,67,72,70,52,61,87,91,59,43,76,45,80,42,65,61,72,81,80,88,81,84,85,88,79,89,82,86,78,58,72,94,68,37,46,79,41,68,47,81,91,68,61,53,49,100,86,67,53,65,56,67,44,48,28,43,99,88,39,54,52,61,63,53,53,50,56,72,71,76,108

Mean predicted aligned error: 11.44 Å

Nearest PDB structures (foldseek):
  6fai-assembly1_D  TM=3.746E-01  e=2.948E-01  Saccharomyces cerevisiae S288C
  5mmm-assembly1_c  TM=5.241E-01  e=2.302E+00  Spinacia oleracea
  3w66-assembly1_A-2  TM=4.261E-01  e=1.781E+00  Magnetospirillum gryphiswaldense MSR-1
  7oya-assembly1_D2  TM=4.980E-01  e=4.104E+00  Danio rerio
  6h5u-assembly2_B  TM=3.568E-01  e=2.792E+00  Magnetospirillum gryphiswaldense

Foldseek 3Di:
DVVVVVVVVVVVVVVVVVVVVVVVVVVVVVVVVCVDPPDQVVVQVLLQQQFPPFDADDDPNARPDSHTDCVPPDPVNSVVRRQWDDWGWDDDDQEIEIETFGQDPVRDTAFDDPVSVVSSVVSCVRPDDPSHHYHYDRDGDDDDDDDDDDDDDVVFKDKDFPDPQAADPVRDTHIFIDGPNDGPVVVVVVVVVD

Sequence (194 aa):
SLESLMFYVVASCIWLLEKLFDRHREEVDARIDALRPHTLRWYVTKTLAYMRGKDLIMTDGVVVADYYDTSGMTEADIEKARVVKYAVATEDNTQVFIKVAARGNNGQPTPLQPDDLAGLKGHLSQIKDAGVAIKVLNEPADNMRVELVVLYDQAILTAQPTGNGRPDADGYTAIRLLRDGKDVITEAVSGVIS